Protein AF-I9H2Y5-F1 (afdb_monomer_lite)

Radius of gyration: 25.86 Å; chains: 1; bounding box: 65×45×68 Å

Sequence (270 aa):
MEDFHVEKRKVFNSDYLNVSIGDETQIADVQAAISTIKQVRKVNITDNSQLELTVYPKKMYSIDIVEKEVTSFLKQYSPGKVADPKIEANLISGDISGKSYQQITSAIFKYGKNMEKTPSSYKGFGEEDFRNLFLPHLNSISTSTTTTGETFNKNGKTDILVQNTDGENLFIAECKLWNGEALLKEAIDQLLDRYVTWRDSKLAIIVFNKDMKDFSGLIEKAHSALKSHSKYKRMEETNDNTNQVFIFKHPQDESKEVKVALLLFNYYAN

Foldseek 3Di:
DPAKDWDWDDDDPFIKIKIDGPDPVCLVVLLVQLCPPPQWDHWDFDDDVGTIIITGGDPVDDPVVSRVSSVVSVVVDDVVPDPPPPPPLQQADLDLDPNNLCSLLVQLQVVLQVCLVCLVVCLPPDQLNSLVVSQVSSVSRRPQKHWDAQDDAAAGTFGIFIHGPVRHTNETEHEEEDPFLVVLLVRVCCCQPGHDDPSAARYEYAYEYAADPCVVVVLVRSVVSQCPDPFWDDWDDDPDSQWTWTWGQRPVGNVDIHIYTHHYHYSHDD

Organism: NCBI:txid997884

pLDDT: mean 87.61, std 11.56, range [35.97, 98.25]

Secondary structure (DSSP, 8-state):
--SEEEEEEEETTEEEEEEEES-GGGHHHHHHHHTTSTTEEEEEEEESSSEEEEEEEPTTS-HHHHHHHHHHHHHH--TTS----------S-SSSSHHHHHHHHHHHHHHHHHHTTSGGGGTT--HHHHHHHHHHHHHHT-SSEEEEEEEEETTEEEEEEEEETT--EEEEEEEEE-S-HHHHHHHHHIIIIII--TT--EEEEEEEESS-S-HHHHHHHHHHHHHTSTTEEEE---S-SSEEEEEEEETTEEEEEEEEEEEEEE----

Structure (mmCIF, N/CA/C/O backbone):
data_AF-I9H2Y5-F1
#
_entry.id   AF-I9H2Y5-F1
#
loop_
_atom_site.group_PDB
_atom_site.id
_atom_site.type_symbol
_atom_site.label_atom_id
_atom_site.label_alt_id
_atom_site.label_comp_id
_atom_site.label_asym_id
_atom_site.label_entity_id
_atom_site.label_seq_id
_atom_site.pdbx_PDB_ins_code
_atom_site.Cartn_x
_atom_site.Cartn_y
_atom_site.Cartn_z
_atom_site.occupancy
_atom_site.B_iso_or_equiv
_atom_site.auth_seq_id
_atom_site.auth_comp_id
_atom_site.auth_asym_id
_atom_site.auth_atom_id
_atom_site.pdbx_PDB_model_num
ATOM 1 N N . MET A 1 1 ? 22.837 21.545 -25.225 1.00 79.69 1 MET A N 1
ATOM 2 C CA . MET A 1 1 ? 24.234 21.544 -24.755 1.00 79.69 1 MET A CA 1
ATOM 3 C C . MET A 1 1 ? 24.927 22.675 -25.478 1.00 79.69 1 MET A C 1
ATOM 5 O O . MET A 1 1 ? 24.688 22.824 -26.671 1.00 79.69 1 MET A O 1
ATOM 9 N N . GLU A 1 2 ? 25.680 23.508 -24.762 1.00 73.25 2 GLU A N 1
ATOM 10 C CA . GLU A 1 2 ? 26.248 24.738 -25.336 1.00 73.25 2 GLU A CA 1
ATOM 11 C C . GLU A 1 2 ? 27.604 24.516 -26.017 1.00 73.25 2 GLU A C 1
ATOM 13 O O . GLU A 1 2 ? 27.883 25.189 -27.003 1.00 73.25 2 GLU A O 1
ATOM 18 N N . ASP A 1 3 ? 28.390 23.532 -25.564 1.00 87.00 3 ASP A N 1
ATOM 19 C CA . ASP A 1 3 ? 29.736 23.260 -26.078 1.00 87.00 3 ASP A CA 1
ATOM 20 C C . ASP A 1 3 ? 29.876 21.808 -26.564 1.00 87.00 3 ASP A C 1
ATOM 22 O O . ASP A 1 3 ? 29.990 20.870 -25.768 1.00 87.00 3 ASP A O 1
ATOM 26 N N . PHE A 1 4 ? 29.782 21.612 -27.883 1.00 91.62 4 PHE A N 1
ATOM 27 C CA . PHE A 1 4 ? 29.992 20.322 -28.540 1.00 91.62 4 PHE A CA 1
ATOM 28 C C . PHE A 1 4 ? 30.469 20.497 -29.989 1.00 91.62 4 PHE A C 1
ATOM 30 O O . PHE A 1 4 ? 30.156 21.490 -30.652 1.00 91.62 4 PHE A O 1
ATOM 37 N N . HIS A 1 5 ? 31.164 19.489 -30.513 1.00 93.31 5 HIS A N 1
ATOM 38 C CA . HIS A 1 5 ? 31.596 19.402 -31.905 1.00 93.31 5 HIS A CA 1
ATOM 39 C C . HIS A 1 5 ? 31.170 18.063 -32.517 1.00 93.31 5 HIS A C 1
ATOM 41 O O . HIS A 1 5 ? 31.244 17.029 -31.858 1.00 93.31 5 HIS A O 1
ATOM 47 N N . VAL A 1 6 ? 30.713 18.076 -33.772 1.00 94.25 6 VAL A N 1
ATOM 48 C CA . VAL A 1 6 ? 30.338 16.871 -34.529 1.00 94.25 6 VAL A CA 1
ATOM 49 C C . VAL A 1 6 ? 31.122 16.868 -35.833 1.00 94.25 6 VAL A C 1
ATOM 51 O O . VAL A 1 6 ? 31.028 17.814 -36.612 1.00 94.25 6 VAL A O 1
ATOM 54 N N . GLU A 1 7 ? 31.865 15.795 -36.080 1.00 94.12 7 GLU A N 1
ATOM 55 C CA . GLU A 1 7 ? 32.704 15.622 -37.262 1.00 94.12 7 GLU A CA 1
ATOM 56 C C . GLU A 1 7 ? 32.333 14.330 -37.998 1.00 94.12 7 GLU A C 1
ATOM 58 O O . GLU A 1 7 ? 32.229 13.258 -37.401 1.00 94.12 7 GLU A O 1
ATOM 63 N N . LYS A 1 8 ? 32.177 14.399 -39.323 1.00 95.19 8 LYS A N 1
ATOM 64 C CA . LYS A 1 8 ? 32.004 13.212 -40.170 1.00 95.19 8 LYS A CA 1
ATOM 65 C C . LYS A 1 8 ? 33.350 12.558 -40.434 1.00 95.19 8 LYS A C 1
ATOM 67 O O . LYS A 1 8 ? 34.260 13.188 -40.965 1.00 95.19 8 LYS A O 1
ATOM 72 N N . ARG A 1 9 ? 33.453 11.267 -40.140 1.00 92.00 9 ARG A N 1
ATOM 73 C CA . ARG A 1 9 ? 34.640 10.462 -40.421 1.00 92.00 9 ARG A CA 1
ATOM 74 C C . ARG A 1 9 ? 34.281 9.213 -41.203 1.00 92.00 9 ARG A C 1
ATOM 76 O O . ARG A 1 9 ? 33.145 8.739 -41.200 1.00 92.00 9 ARG A O 1
ATOM 83 N N . LYS A 1 10 ? 35.287 8.673 -41.880 1.00 89.38 10 LYS A N 1
ATOM 84 C CA . LYS A 1 10 ? 35.165 7.467 -42.686 1.00 89.38 10 LYS A CA 1
ATOM 85 C C . LYS A 1 10 ? 36.365 6.575 -42.455 1.00 89.38 10 LYS A C 1
ATOM 87 O O . LYS A 1 10 ? 37.504 7.009 -42.596 1.00 89.38 10 LYS A O 1
ATOM 92 N N . VAL A 1 11 ? 36.098 5.316 -42.138 1.00 83.50 11 VAL A N 1
ATOM 93 C CA . VAL A 1 11 ? 37.121 4.274 -42.046 1.00 83.50 11 VAL A CA 1
ATOM 94 C C . VAL A 1 11 ? 36.687 3.125 -42.951 1.00 83.50 11 VAL A C 1
ATOM 96 O O . VAL A 1 11 ? 35.605 2.555 -42.799 1.00 83.50 11 VAL A O 1
ATOM 99 N N . PHE A 1 12 ? 37.523 2.819 -43.945 1.00 82.19 12 PHE A N 1
ATOM 100 C CA . PHE A 1 12 ? 37.207 1.901 -45.044 1.00 82.19 12 PHE A CA 1
ATOM 101 C C . PHE A 1 12 ? 35.871 2.259 -45.738 1.00 82.19 12 PHE A C 1
AT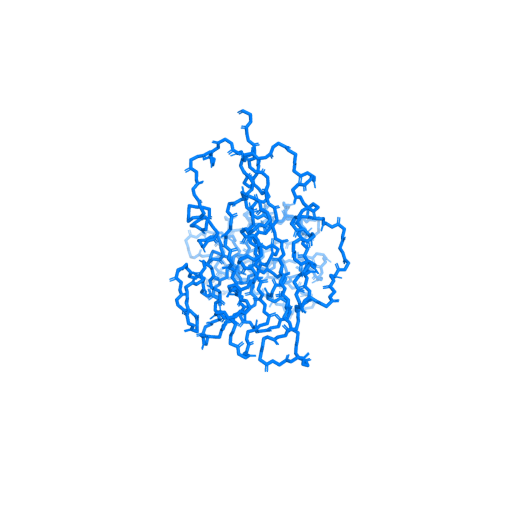OM 103 O O . PHE A 1 12 ? 35.725 3.348 -46.290 1.00 82.19 12 PHE A O 1
ATOM 110 N N . ASN A 1 13 ? 34.889 1.349 -45.691 1.00 75.62 13 ASN A N 1
ATOM 111 C CA . ASN A 1 13 ? 33.545 1.495 -46.265 1.00 75.62 13 ASN A CA 1
ATOM 112 C C . ASN A 1 13 ? 32.474 1.886 -45.228 1.00 75.62 13 ASN A C 1
ATOM 114 O O . ASN A 1 13 ? 31.288 1.686 -45.480 1.00 75.62 13 ASN A O 1
ATOM 118 N N . SER A 1 14 ? 32.860 2.379 -44.048 1.00 80.56 14 SER A N 1
ATOM 119 C CA . SER A 1 14 ? 31.912 2.768 -42.996 1.00 80.56 14 SER A CA 1
ATOM 120 C C . SER A 1 14 ? 32.075 4.233 -42.611 1.00 80.56 14 SER A C 1
ATOM 122 O O . SER A 1 14 ? 33.138 4.642 -42.142 1.00 80.56 14 SER A O 1
ATOM 124 N N . ASP A 1 15 ? 30.999 4.996 -42.786 1.00 91.06 15 ASP A N 1
ATOM 125 C CA . ASP A 1 15 ? 30.883 6.364 -42.289 1.00 91.06 15 ASP A CA 1
ATOM 126 C C . ASP A 1 15 ? 30.426 6.349 -40.823 1.00 91.06 15 ASP A C 1
ATOM 128 O O . ASP A 1 15 ? 29.609 5.513 -40.421 1.00 91.06 15 ASP A O 1
ATOM 132 N N . TYR A 1 16 ? 30.945 7.271 -40.021 1.00 93.69 16 TYR A N 1
ATOM 133 C CA . TYR A 1 16 ? 30.566 7.474 -38.624 1.00 93.69 16 TYR A CA 1
ATOM 134 C C . TYR A 1 16 ? 30.726 8.945 -38.240 1.00 93.69 16 TYR A C 1
ATOM 136 O O . TYR A 1 16 ? 31.377 9.715 -38.946 1.00 93.69 16 TYR A O 1
ATOM 144 N N . LEU A 1 17 ? 30.118 9.343 -37.126 1.00 95.88 17 LEU A N 1
ATOM 145 C CA . LEU A 1 17 ? 30.354 10.659 -36.539 1.00 95.88 17 LEU A CA 1
ATOM 146 C C . LEU A 1 17 ? 31.306 10.520 -35.365 1.00 95.88 17 LEU A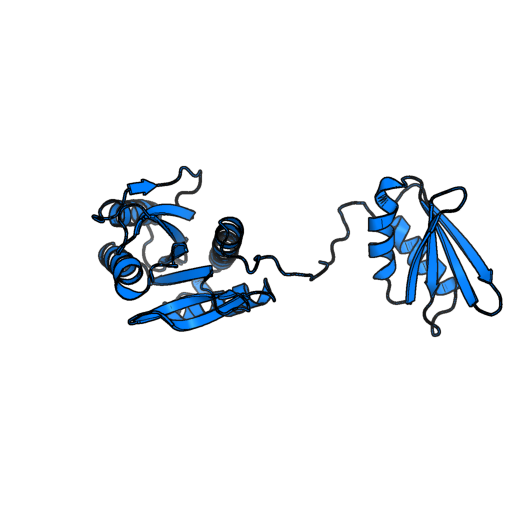 C 1
ATOM 148 O O . LEU A 1 17 ? 31.164 9.597 -34.560 1.00 95.88 17 LEU A O 1
ATOM 152 N N . ASN A 1 18 ? 32.240 11.451 -35.265 1.00 94.38 18 ASN A N 1
ATOM 153 C CA . ASN A 1 18 ? 32.966 11.713 -34.042 1.00 94.38 18 ASN A CA 1
ATOM 154 C C . ASN A 1 18 ? 32.304 12.895 -33.333 1.00 94.38 18 ASN A C 1
ATOM 156 O O . ASN A 1 18 ? 32.026 13.910 -33.973 1.00 94.38 18 ASN A O 1
ATOM 160 N N . VAL A 1 19 ? 31.997 12.751 -32.049 1.00 94.00 19 VAL A N 1
ATOM 161 C CA . VAL A 1 19 ? 31.313 13.777 -31.260 1.00 94.00 19 VAL A CA 1
ATOM 162 C C . VAL A 1 19 ? 32.136 14.084 -30.018 1.00 94.00 19 VAL A C 1
ATOM 164 O O . VAL A 1 19 ? 32.318 13.219 -29.164 1.00 94.00 19 VAL A O 1
ATOM 167 N N . SER A 1 20 ? 32.582 15.329 -29.911 1.00 91.69 20 SER A N 1
ATOM 168 C CA . SER A 1 20 ? 33.328 15.860 -28.769 1.00 91.69 20 SER A CA 1
ATOM 169 C C . SER A 1 20 ? 32.393 16.756 -27.950 1.00 91.69 20 SER A C 1
ATOM 171 O O . SER A 1 20 ? 31.596 17.501 -28.526 1.00 91.69 20 SER A O 1
ATOM 173 N N . ILE A 1 21 ? 32.459 16.689 -26.620 1.00 89.31 21 ILE A N 1
ATOM 174 C CA . ILE A 1 21 ? 31.646 17.515 -25.710 1.00 89.31 21 ILE A CA 1
ATOM 175 C C . ILE A 1 21 ? 32.558 18.276 -24.746 1.00 89.31 21 ILE A C 1
ATOM 177 O O . ILE A 1 21 ? 33.590 17.747 -24.347 1.00 89.31 21 ILE A O 1
ATOM 181 N N . GLY A 1 22 ? 32.185 19.502 -24.370 1.00 83.88 22 GLY A N 1
ATOM 182 C CA . GLY A 1 22 ? 33.020 20.345 -23.503 1.00 83.88 22 GLY A CA 1
ATOM 183 C C . GLY A 1 22 ? 33.123 19.858 -22.051 1.00 83.88 22 GLY A C 1
ATOM 184 O O . GLY A 1 22 ? 34.140 20.074 -21.399 1.00 83.88 22 GLY A O 1
ATOM 185 N N . ASP A 1 23 ? 32.089 19.177 -21.543 1.00 84.00 23 ASP A N 1
ATOM 186 C CA . ASP A 1 23 ? 32.057 18.605 -20.191 1.00 84.00 23 ASP A CA 1
ATOM 187 C C . ASP A 1 23 ? 32.151 17.074 -20.239 1.00 84.00 23 ASP A C 1
ATOM 189 O O . ASP A 1 23 ? 31.149 16.371 -20.406 1.00 84.00 23 ASP A O 1
ATOM 193 N N . GLU A 1 24 ? 33.368 16.555 -20.070 1.00 82.31 24 GLU A N 1
ATOM 194 C CA . GLU A 1 24 ? 33.655 15.117 -20.090 1.00 82.31 24 GLU A CA 1
ATOM 195 C C . GLU A 1 24 ? 32.888 14.335 -19.009 1.00 82.31 24 GLU A C 1
ATOM 197 O O . GLU A 1 24 ? 32.617 13.146 -19.192 1.00 82.31 24 GLU A O 1
ATOM 202 N N . THR A 1 25 ? 32.459 14.977 -17.913 1.00 81.88 25 THR A N 1
ATOM 203 C CA . THR A 1 25 ? 31.703 14.296 -16.842 1.00 81.88 25 THR A CA 1
ATOM 204 C C . THR A 1 25 ? 30.334 13.804 -17.321 1.00 81.88 25 THR A C 1
ATOM 206 O O . THR A 1 25 ? 29.788 12.853 -16.761 1.00 81.88 25 THR A O 1
ATOM 209 N N . GLN A 1 26 ? 29.800 14.389 -18.399 1.00 83.25 26 GLN A N 1
ATOM 210 C CA . GLN A 1 26 ? 28.503 14.033 -18.980 1.00 83.25 26 GLN A CA 1
ATOM 211 C C . GLN A 1 26 ? 28.600 12.970 -20.081 1.00 83.25 26 GLN A C 1
ATOM 213 O O . GLN A 1 26 ? 27.573 12.576 -20.639 1.00 83.25 26 GLN A O 1
ATOM 218 N N . ILE A 1 27 ? 29.800 12.489 -20.427 1.00 86.75 27 ILE A N 1
ATOM 219 C CA . ILE A 1 27 ? 29.993 11.677 -21.636 1.00 86.75 27 ILE A CA 1
ATOM 220 C C . ILE A 1 27 ? 29.180 10.379 -21.636 1.00 86.75 27 ILE A C 1
ATOM 222 O O . ILE A 1 27 ? 28.625 10.001 -22.667 1.00 86.75 27 ILE A O 1
ATOM 226 N N . ALA A 1 28 ? 29.031 9.735 -20.476 1.00 84.44 28 ALA A N 1
ATOM 227 C CA . ALA A 1 28 ? 28.229 8.523 -20.332 1.00 84.44 28 ALA A CA 1
ATOM 228 C C . ALA A 1 28 ? 26.725 8.792 -20.531 1.00 84.44 28 ALA A C 1
ATOM 230 O O . ALA A 1 28 ? 26.029 8.018 -21.197 1.00 84.44 28 ALA A O 1
ATOM 231 N N . ASP A 1 29 ? 26.224 9.912 -20.007 1.00 84.19 29 ASP A N 1
ATOM 232 C CA . ASP A 1 29 ? 24.821 10.300 -20.161 1.00 84.19 29 ASP A CA 1
ATOM 233 C C . ASP A 1 29 ? 24.515 10.683 -21.609 1.00 84.19 29 ASP A C 1
ATOM 235 O O . ASP A 1 29 ? 23.520 10.226 -22.177 1.00 84.19 29 ASP A O 1
ATOM 239 N N . VAL A 1 30 ? 25.413 11.436 -22.247 1.00 87.25 30 VAL A N 1
ATOM 240 C CA . VAL A 1 30 ? 25.299 11.809 -23.661 1.00 87.25 30 VAL A CA 1
ATOM 241 C C . VAL A 1 30 ? 25.397 10.577 -24.564 1.00 87.25 30 VAL A C 1
ATOM 243 O O . VAL A 1 30 ? 24.612 10.456 -25.506 1.00 87.25 30 VAL A O 1
ATOM 246 N N . GLN A 1 31 ? 26.285 9.620 -24.268 1.00 91.62 31 GLN A N 1
ATOM 247 C CA . GLN A 1 31 ? 26.361 8.341 -24.984 1.00 91.62 31 GLN A CA 1
ATOM 248 C C . GLN A 1 31 ? 25.013 7.613 -24.943 1.00 91.62 31 GLN A C 1
ATOM 250 O O . GLN A 1 31 ? 24.500 7.176 -25.982 1.00 91.62 31 GLN A O 1
ATOM 255 N N . ALA A 1 32 ? 24.439 7.473 -23.746 1.00 84.81 32 ALA A N 1
ATOM 256 C CA . ALA A 1 32 ? 23.157 6.808 -23.557 1.00 84.81 32 ALA A CA 1
ATOM 257 C C . ALA A 1 32 ? 22.034 7.551 -24.293 1.00 84.81 32 ALA A C 1
ATOM 259 O O . ALA A 1 32 ? 21.200 6.918 -24.937 1.00 84.81 32 ALA A O 1
ATOM 260 N N . ALA A 1 33 ? 22.049 8.882 -24.249 1.00 85.81 33 ALA A N 1
ATOM 261 C CA . ALA A 1 33 ? 21.064 9.746 -24.879 1.00 85.81 33 ALA A CA 1
ATOM 262 C C . ALA A 1 33 ? 21.114 9.659 -26.418 1.00 85.81 33 ALA A C 1
ATOM 264 O O . ALA A 1 33 ? 20.097 9.368 -27.047 1.00 85.81 33 ALA A O 1
ATOM 265 N N . ILE A 1 34 ? 22.294 9.792 -27.037 1.00 89.94 34 ILE A N 1
ATOM 266 C CA . ILE A 1 34 ? 22.469 9.653 -28.497 1.00 89.94 34 ILE A CA 1
ATOM 267 C C . ILE A 1 34 ? 22.084 8.243 -28.970 1.00 89.94 34 ILE A C 1
ATOM 269 O O . ILE A 1 34 ? 21.531 8.084 -30.059 1.00 89.94 34 ILE A O 1
ATOM 273 N N . SER A 1 35 ? 22.318 7.214 -28.149 1.00 88.44 35 SER A N 1
ATOM 274 C CA . SER A 1 35 ? 21.945 5.829 -28.478 1.00 88.44 35 SER A CA 1
ATOM 275 C C . SER A 1 35 ? 20.430 5.625 -28.648 1.00 88.44 35 SER A C 1
ATOM 277 O O . SER A 1 35 ? 20.024 4.633 -29.253 1.00 88.44 35 SER A O 1
ATOM 279 N N . THR A 1 36 ? 19.594 6.552 -28.160 1.00 85.31 36 THR A N 1
ATOM 280 C CA . THR A 1 36 ? 18.128 6.519 -28.344 1.00 85.31 36 THR A CA 1
ATOM 281 C C . THR A 1 36 ? 17.668 7.030 -29.712 1.00 85.31 36 THR A C 1
ATOM 283 O O . THR A 1 36 ? 16.546 6.741 -30.135 1.00 85.31 36 THR A O 1
ATOM 286 N N . ILE A 1 37 ? 18.521 7.760 -30.441 1.00 87.00 37 ILE A N 1
ATOM 287 C CA . ILE A 1 37 ? 18.177 8.335 -31.745 1.00 87.00 37 ILE A CA 1
ATOM 288 C C . ILE A 1 37 ? 17.920 7.199 -32.741 1.00 87.00 37 ILE A C 1
ATOM 290 O O . ILE A 1 37 ? 18.777 6.351 -32.992 1.00 87.00 37 ILE A O 1
ATOM 294 N N . LYS A 1 38 ? 16.736 7.194 -33.366 1.00 89.38 38 LYS A N 1
ATOM 295 C CA . LYS A 1 38 ? 16.254 6.107 -34.242 1.00 89.38 38 LYS A CA 1
ATOM 296 C C . LYS A 1 38 ? 17.246 5.725 -35.347 1.00 89.38 38 LYS A C 1
ATOM 298 O O . LYS A 1 38 ? 17.312 4.553 -35.731 1.00 89.38 38 LYS A O 1
ATOM 303 N N . GLN A 1 39 ? 17.978 6.700 -35.869 1.00 91.44 39 GLN A N 1
ATOM 304 C CA . GLN A 1 39 ? 18.914 6.591 -36.982 1.00 91.44 39 GLN A CA 1
ATOM 305 C C . GLN A 1 39 ? 20.291 6.055 -36.554 1.00 91.44 39 GLN A C 1
ATOM 307 O O . GLN A 1 39 ? 21.051 5.575 -37.399 1.00 91.44 39 GLN A O 1
ATOM 312 N N . VAL A 1 40 ? 20.598 6.080 -35.256 1.00 92.56 40 VAL A N 1
ATOM 313 C CA . VAL A 1 40 ? 21.859 5.607 -34.681 1.00 92.56 40 VAL A CA 1
ATOM 314 C C . VAL A 1 40 ? 21.787 4.099 -34.442 1.00 92.56 40 VAL A C 1
ATOM 316 O O . VAL A 1 40 ? 20.801 3.559 -33.941 1.00 92.56 40 VAL A O 1
ATOM 319 N N . ARG A 1 41 ? 22.832 3.380 -34.857 1.00 92.25 41 ARG A N 1
ATOM 320 C CA . ARG A 1 41 ? 22.992 1.936 -34.632 1.00 92.25 41 ARG A CA 1
ATOM 321 C C . ARG A 1 41 ? 23.691 1.656 -33.310 1.00 92.25 41 ARG A C 1
ATOM 323 O O . ARG A 1 41 ? 23.336 0.695 -32.635 1.00 92.25 41 ARG A O 1
ATOM 330 N N . LYS A 1 42 ? 24.753 2.405 -33.020 1.00 92.62 42 LYS A N 1
ATOM 331 C CA . LYS A 1 42 ? 25.647 2.169 -31.885 1.00 92.62 42 LYS A CA 1
ATOM 332 C C . LYS A 1 42 ? 26.435 3.437 -31.574 1.00 92.62 42 LYS A C 1
ATOM 334 O O . LYS A 1 42 ? 26.823 4.136 -32.506 1.00 92.62 42 LYS A O 1
ATOM 339 N N . VAL A 1 43 ? 26.721 3.673 -30.296 1.00 94.25 43 VAL A N 1
ATOM 340 C CA . VAL A 1 43 ? 27.628 4.730 -29.832 1.00 94.25 43 VAL A CA 1
ATOM 341 C C . VAL A 1 43 ? 28.677 4.115 -28.913 1.00 94.25 43 VAL A C 1
ATOM 343 O O . VAL A 1 43 ? 28.326 3.379 -27.989 1.00 94.25 43 VAL A O 1
ATOM 346 N N . ASN A 1 44 ? 29.949 4.404 -29.166 1.00 92.69 44 ASN A N 1
ATOM 347 C CA . ASN A 1 44 ? 31.061 4.024 -28.294 1.00 92.69 44 ASN A CA 1
ATOM 348 C C . ASN A 1 44 ? 31.696 5.269 -27.691 1.00 92.69 44 ASN A C 1
ATOM 350 O O . ASN A 1 44 ? 31.828 6.264 -28.395 1.00 92.69 44 ASN A O 1
ATOM 354 N N . ILE A 1 45 ? 32.162 5.168 -26.450 1.00 90.50 45 ILE A N 1
ATOM 355 C CA . ILE A 1 45 ? 33.162 6.097 -25.926 1.00 90.50 45 ILE A CA 1
ATOM 356 C C . ILE A 1 45 ? 34.523 5.642 -26.454 1.00 90.50 45 ILE A C 1
ATOM 358 O O . ILE A 1 45 ? 34.860 4.457 -26.384 1.00 90.50 45 ILE A O 1
ATOM 362 N N . THR A 1 46 ? 35.274 6.573 -27.018 1.00 85.69 46 THR A N 1
ATOM 363 C CA . THR A 1 46 ? 36.648 6.386 -27.473 1.00 85.69 46 THR A CA 1
ATOM 364 C C . THR A 1 46 ? 37.545 7.326 -26.694 1.00 85.69 46 THR A C 1
ATOM 366 O O . THR A 1 46 ? 37.318 8.532 -26.677 1.00 85.69 46 THR A O 1
ATOM 369 N N . ASP A 1 47 ? 38.549 6.746 -26.052 1.00 77.19 47 ASP A N 1
ATOM 370 C CA . ASP A 1 47 ? 39.553 7.467 -25.283 1.00 77.19 47 ASP A CA 1
ATOM 371 C C . ASP A 1 47 ? 40.781 7.681 -26.176 1.00 77.19 47 ASP A C 1
ATOM 373 O O . ASP A 1 47 ? 41.586 6.770 -26.388 1.00 77.19 47 ASP A O 1
ATOM 377 N N . ASN A 1 48 ? 40.836 8.855 -26.806 1.00 66.19 48 ASN A N 1
ATOM 378 C CA . ASN A 1 48 ? 42.023 9.348 -27.502 1.00 66.19 48 ASN A CA 1
ATOM 379 C C . ASN A 1 48 ? 42.676 10.426 -26.613 1.00 66.19 48 ASN A C 1
ATOM 381 O O . ASN A 1 48 ? 42.534 10.409 -25.402 1.00 66.19 48 ASN A O 1
ATOM 385 N N . SER A 1 49 ? 43.390 11.407 -27.166 1.00 65.88 49 SER A N 1
ATOM 386 C CA . SER A 1 49 ? 43.900 12.539 -26.368 1.00 65.88 49 SER A CA 1
ATOM 387 C C . SER A 1 49 ? 42.799 13.380 -25.685 1.00 65.88 49 SER A C 1
ATOM 389 O O . SER A 1 49 ? 43.127 14.212 -24.843 1.00 65.88 49 SER A O 1
ATOM 391 N N . GLN A 1 50 ? 41.530 13.177 -26.063 1.00 74.38 50 GLN A N 1
ATOM 392 C CA . GLN A 1 50 ? 40.309 13.676 -25.423 1.00 74.38 50 GLN A CA 1
ATOM 393 C C . GLN A 1 50 ? 39.233 12.580 -25.473 1.00 74.38 50 GLN A C 1
ATOM 395 O O . GLN A 1 50 ? 39.249 11.735 -26.379 1.00 74.38 50 GLN A O 1
ATOM 400 N N . LEU A 1 51 ? 38.303 12.598 -24.515 1.00 81.00 51 LEU A N 1
ATOM 401 C CA . LEU A 1 51 ? 37.171 11.674 -24.472 1.00 81.00 51 LEU A CA 1
ATOM 402 C C . LEU A 1 51 ? 36.123 12.050 -25.533 1.00 81.00 51 LEU A C 1
ATOM 404 O O . LEU A 1 51 ? 35.517 13.119 -25.486 1.00 81.00 51 LEU A O 1
ATOM 408 N N . GLU A 1 52 ? 35.880 11.150 -26.486 1.00 90.50 52 GLU A N 1
ATOM 409 C CA . GLU A 1 52 ? 34.970 11.382 -27.616 1.00 90.50 52 GLU A CA 1
ATOM 410 C C . GLU A 1 52 ? 33.942 10.254 -27.772 1.00 90.50 52 GLU A C 1
ATOM 412 O O . GLU A 1 52 ? 34.134 9.126 -27.312 1.00 90.50 52 GLU A O 1
ATOM 417 N N . LEU A 1 53 ? 32.841 10.541 -28.468 1.00 92.94 53 LEU A N 1
ATOM 418 C CA . LEU A 1 53 ? 31.818 9.568 -28.830 1.00 92.94 53 LEU A CA 1
ATOM 419 C C . LEU A 1 53 ? 31.887 9.232 -30.319 1.00 92.94 53 LEU A C 1
ATOM 421 O O . LEU A 1 53 ? 31.664 10.077 -31.183 1.00 92.94 53 LEU A O 1
ATOM 425 N N . THR A 1 54 ? 32.082 7.953 -30.626 1.00 94.25 54 THR A N 1
ATOM 426 C CA . THR A 1 54 ? 31.969 7.429 -31.988 1.00 94.25 54 THR A CA 1
ATOM 427 C C . THR A 1 54 ? 30.546 6.931 -32.243 1.00 94.25 54 THR A C 1
ATOM 429 O O . THR A 1 54 ? 30.132 5.904 -31.695 1.00 94.25 54 THR A O 1
ATOM 432 N N . VAL A 1 55 ? 29.800 7.625 -33.103 1.00 95.50 55 VAL A N 1
ATOM 433 C CA . VAL A 1 55 ? 28.394 7.347 -33.437 1.00 95.50 55 VAL A CA 1
ATOM 434 C C . VAL A 1 55 ? 28.294 6.665 -34.800 1.00 95.50 55 VAL A C 1
ATOM 436 O O . VAL A 1 55 ? 28.612 7.244 -35.838 1.00 95.50 55 VAL A O 1
ATOM 439 N N . TYR A 1 56 ? 27.789 5.435 -34.814 1.00 94.06 56 TYR A N 1
ATOM 440 C CA . TYR A 1 56 ? 27.601 4.648 -36.030 1.00 94.06 56 TYR A CA 1
ATOM 441 C C . TYR A 1 56 ? 26.157 4.753 -36.537 1.00 94.06 56 TYR A C 1
ATOM 443 O O . TYR A 1 56 ? 25.231 4.423 -35.785 1.00 94.06 56 TYR A O 1
ATOM 451 N N . PRO A 1 57 ? 25.926 5.125 -37.807 1.00 94.19 57 PRO A N 1
ATOM 452 C CA . PRO A 1 57 ? 24.591 5.162 -38.394 1.00 94.19 57 PRO A CA 1
ATOM 453 C C . PRO A 1 57 ? 24.038 3.747 -38.650 1.00 94.19 57 PRO A C 1
ATOM 455 O O . PRO A 1 57 ? 24.779 2.781 -38.871 1.00 94.19 57 PRO A O 1
ATOM 458 N N . LYS A 1 58 ? 22.708 3.590 -38.659 1.00 92.06 58 LYS A N 1
ATOM 459 C CA . LYS A 1 58 ? 22.067 2.401 -39.253 1.00 92.06 58 LYS A CA 1
ATOM 460 C C . LYS A 1 58 ? 22.198 2.472 -40.775 1.00 92.06 58 LYS A C 1
ATOM 462 O O . LYS A 1 58 ? 22.040 3.535 -41.358 1.00 92.06 58 LYS A O 1
ATOM 467 N N . LYS A 1 59 ? 22.385 1.314 -41.423 1.00 87.38 59 LYS A N 1
ATOM 468 C CA . LYS A 1 59 ? 22.649 1.194 -42.875 1.00 87.38 59 LYS A CA 1
ATOM 469 C C . LYS A 1 59 ? 21.643 1.914 -43.790 1.00 87.38 59 LYS A C 1
ATOM 471 O O . LYS A 1 59 ? 21.979 2.201 -44.928 1.00 87.38 59 LYS A O 1
ATOM 476 N N . MET A 1 60 ? 20.417 2.150 -43.321 1.00 88.94 60 MET A N 1
ATOM 477 C CA . MET A 1 60 ? 19.343 2.785 -44.096 1.00 88.94 60 MET A CA 1
ATOM 478 C C . MET A 1 60 ? 19.368 4.322 -44.061 1.00 88.94 60 MET A C 1
ATOM 480 O O . MET A 1 60 ? 18.574 4.941 -44.763 1.00 88.94 60 MET A O 1
ATOM 484 N N . TYR A 1 61 ? 20.235 4.944 -43.257 1.00 89.44 61 TYR A N 1
ATOM 485 C CA . TYR A 1 61 ? 20.332 6.401 -43.140 1.00 89.44 61 TYR A CA 1
ATOM 486 C C . TYR A 1 61 ? 21.699 6.885 -43.623 1.00 89.44 61 TYR A C 1
ATOM 488 O O . TYR A 1 61 ? 22.723 6.293 -43.281 1.00 89.44 61 TYR A O 1
ATOM 496 N N . SER A 1 62 ? 21.717 7.967 -44.408 1.00 92.19 62 SER A N 1
ATOM 497 C CA . SER A 1 62 ? 22.966 8.622 -44.800 1.00 92.19 62 SER A CA 1
ATOM 498 C C . SER A 1 62 ? 23.612 9.312 -43.602 1.00 92.19 62 SER A C 1
ATOM 500 O O . SER A 1 62 ? 22.926 9.735 -42.666 1.00 92.19 62 SER A O 1
ATOM 502 N N . ILE A 1 63 ? 24.936 9.462 -43.647 1.00 93.19 63 ILE A N 1
ATOM 503 C CA . ILE A 1 63 ? 25.680 10.117 -42.571 1.00 93.19 63 ILE A CA 1
ATOM 504 C C . ILE A 1 63 ? 25.223 11.567 -42.352 1.00 93.19 63 ILE A C 1
ATOM 506 O O . ILE A 1 63 ? 25.145 12.001 -41.209 1.00 93.19 63 ILE A O 1
ATOM 510 N N . ASP A 1 64 ? 24.810 12.274 -43.409 1.00 93.50 64 ASP A N 1
ATOM 511 C CA . ASP A 1 64 ? 24.295 13.648 -43.315 1.00 93.50 64 ASP A CA 1
ATOM 512 C C . ASP A 1 64 ? 22.960 13.731 -42.554 1.00 93.50 64 ASP A C 1
ATOM 514 O O . ASP A 1 64 ? 22.723 14.677 -41.802 1.00 93.50 64 ASP A O 1
ATOM 518 N N . ILE A 1 65 ? 22.082 12.729 -42.708 1.00 89.62 65 ILE A N 1
ATOM 519 C CA . ILE A 1 65 ? 20.838 12.654 -41.926 1.00 89.62 65 ILE A CA 1
ATOM 520 C C . ILE A 1 65 ? 21.182 12.438 -40.454 1.00 89.62 65 ILE A C 1
ATOM 522 O O . ILE A 1 65 ? 20.640 13.121 -39.590 1.00 89.62 65 ILE A O 1
ATOM 526 N N . VAL A 1 66 ? 22.095 11.511 -40.161 1.00 92.69 66 VAL A N 1
ATOM 527 C CA . VAL A 1 66 ? 22.480 11.211 -38.776 1.00 92.69 66 VAL A CA 1
ATOM 528 C C . VAL A 1 66 ? 23.184 12.403 -38.126 1.00 92.69 66 VAL A C 1
ATOM 530 O O . VAL A 1 66 ? 22.870 12.726 -36.986 1.00 92.69 66 VAL A O 1
ATOM 533 N N . GLU A 1 67 ? 24.054 13.109 -38.849 1.00 96.38 67 GLU A N 1
ATOM 534 C CA . GLU A 1 67 ? 24.715 14.339 -38.390 1.00 96.38 67 GLU A CA 1
ATOM 535 C C . GLU A 1 67 ? 23.695 15.413 -38.004 1.00 96.38 67 GLU A C 1
ATOM 537 O O . GLU A 1 67 ? 23.782 15.986 -36.915 1.00 96.38 67 GLU A O 1
ATOM 542 N N . LYS A 1 68 ? 22.695 15.657 -38.860 1.00 91.44 68 LYS A N 1
ATOM 543 C CA . LYS A 1 68 ? 21.641 16.645 -38.599 1.00 91.44 68 LYS A CA 1
ATOM 544 C C . LYS A 1 68 ? 20.829 16.293 -37.352 1.00 91.44 68 LYS A C 1
ATOM 546 O O . LYS A 1 68 ? 20.577 17.171 -36.527 1.00 91.44 68 LYS A O 1
ATOM 551 N N . GLU A 1 69 ? 20.435 15.030 -37.212 1.00 91.00 69 GLU A N 1
ATOM 552 C CA . GLU A 1 69 ? 19.649 14.545 -36.072 1.00 91.00 69 GLU A CA 1
ATOM 553 C C . GLU A 1 69 ? 20.452 14.606 -34.767 1.00 91.00 69 GLU A C 1
ATOM 555 O O . GLU A 1 69 ? 19.978 15.178 -33.789 1.00 91.00 69 GLU A O 1
ATOM 560 N N . VAL A 1 70 ? 21.696 14.113 -34.763 1.00 91.75 70 VAL A N 1
ATOM 561 C CA . VAL A 1 70 ? 22.596 14.157 -33.595 1.00 91.75 70 VAL A CA 1
ATOM 562 C C . VAL A 1 70 ? 22.897 15.600 -33.188 1.00 91.75 70 VAL A C 1
ATOM 564 O O . VAL A 1 70 ? 22.816 15.937 -32.010 1.00 91.75 70 VAL A O 1
ATOM 567 N N . THR A 1 71 ? 23.166 16.485 -34.148 1.00 92.50 71 THR A N 1
ATOM 568 C CA . THR A 1 71 ? 23.411 17.910 -33.876 1.00 92.50 71 THR A CA 1
ATOM 569 C C . THR A 1 71 ? 22.171 18.591 -33.299 1.00 92.50 71 THR A C 1
ATOM 571 O O . THR A 1 71 ? 22.274 19.361 -32.345 1.00 92.50 71 THR A O 1
ATOM 574 N N . SER A 1 72 ? 20.986 18.327 -33.860 1.00 86.19 72 SER A N 1
ATOM 575 C CA . SER A 1 72 ? 19.727 18.891 -33.354 1.00 86.19 72 SER A CA 1
ATOM 576 C C . SER A 1 72 ? 19.421 18.388 -31.943 1.00 86.19 72 SER A C 1
ATOM 578 O O . SER A 1 72 ? 19.065 19.179 -31.068 1.00 86.19 72 SER A O 1
ATOM 580 N N . PHE A 1 73 ? 19.651 17.095 -31.705 1.00 88.06 73 PHE A N 1
ATOM 581 C CA . PHE A 1 73 ? 19.523 16.467 -30.399 1.00 88.06 73 PHE A CA 1
ATOM 582 C C . PHE A 1 73 ? 20.453 17.114 -29.369 1.00 88.06 73 PHE A C 1
ATOM 584 O O . PHE A 1 73 ? 19.985 17.549 -28.324 1.00 88.06 73 PHE A O 1
ATOM 591 N N . LEU A 1 74 ? 21.745 17.267 -29.675 1.00 88.81 74 LEU A N 1
ATOM 592 C CA . LEU A 1 74 ? 22.727 17.871 -28.766 1.00 88.81 74 LEU A CA 1
ATOM 593 C C . LEU A 1 74 ? 22.434 19.344 -28.465 1.00 88.81 74 LEU A C 1
ATOM 595 O O . LEU A 1 74 ? 22.586 19.776 -27.321 1.00 88.81 74 LEU A O 1
ATOM 599 N 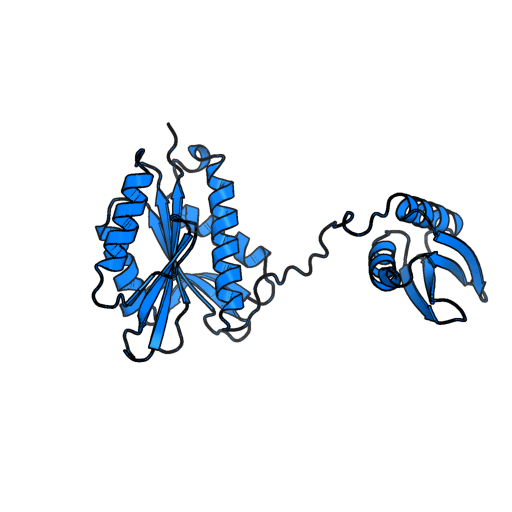N . LYS A 1 75 ? 21.930 20.116 -29.437 1.00 87.56 75 LYS A N 1
ATOM 600 C CA . LYS A 1 75 ? 21.463 21.494 -29.192 1.00 87.56 75 LYS A CA 1
ATOM 601 C C . LYS A 1 75 ? 20.335 21.532 -28.163 1.00 87.56 75 LYS A C 1
ATOM 603 O O . LYS A 1 75 ? 20.370 22.363 -27.260 1.00 87.56 75 LYS A O 1
ATOM 608 N N . GLN A 1 76 ? 19.381 20.608 -28.268 1.00 81.50 76 GLN A N 1
ATOM 609 C CA . GLN A 1 76 ? 18.229 20.498 -27.364 1.00 81.50 76 GLN A CA 1
ATOM 610 C C . GLN A 1 76 ? 18.542 19.744 -26.063 1.00 81.50 76 GLN A C 1
ATOM 612 O O . GLN A 1 76 ? 17.774 19.820 -25.107 1.00 81.50 76 GLN A O 1
ATOM 617 N N . TYR A 1 77 ? 19.666 19.030 -26.008 1.00 78.75 77 TYR A N 1
ATOM 618 C CA . TYR A 1 77 ? 20.063 18.244 -24.852 1.00 78.75 77 TYR A CA 1
ATOM 619 C C . TYR A 1 77 ? 20.353 19.156 -23.661 1.00 78.75 77 TYR A C 1
ATOM 621 O O . TYR A 1 77 ? 21.309 19.934 -23.668 1.00 78.75 77 TYR A O 1
ATOM 629 N N . SER A 1 78 ? 19.545 19.052 -22.615 1.00 69.50 78 SER A N 1
ATOM 630 C CA . SER A 1 78 ? 19.847 19.638 -21.314 1.00 69.50 78 SER A CA 1
ATOM 631 C C . SER A 1 78 ? 20.138 18.504 -20.335 1.00 69.50 78 SER A C 1
ATOM 633 O O . SER A 1 78 ? 19.261 17.645 -20.166 1.00 69.50 78 SER A O 1
ATOM 635 N N . PRO A 1 79 ? 21.314 18.482 -19.679 1.00 60.00 79 PRO A N 1
ATOM 636 C CA . PRO A 1 79 ? 21.562 17.534 -18.600 1.00 60.00 79 PRO A CA 1
ATOM 637 C C . PRO A 1 79 ? 20.439 17.657 -17.562 1.00 60.00 79 PRO A C 1
ATOM 639 O O . PRO A 1 79 ? 20.115 18.749 -17.096 1.00 60.00 79 PRO A O 1
ATOM 642 N N . GLY A 1 80 ? 19.760 16.540 -17.294 1.00 55.72 80 GLY A N 1
ATOM 643 C CA . GLY A 1 80 ? 18.601 16.482 -16.397 1.00 55.72 80 GLY A CA 1
ATOM 644 C C . GLY A 1 80 ? 17.227 16.818 -17.001 1.00 55.72 80 GLY A C 1
ATOM 645 O O . GLY A 1 80 ? 16.265 16.887 -16.237 1.00 55.72 80 GLY A O 1
ATOM 646 N N . LYS A 1 81 ? 17.078 17.011 -18.327 1.00 47.78 81 LYS A N 1
ATOM 647 C CA . LYS A 1 81 ? 15.772 17.351 -18.947 1.00 47.78 81 LYS A CA 1
ATOM 648 C C . LYS A 1 81 ? 15.314 16.543 -20.170 1.00 47.78 81 LYS A C 1
ATOM 650 O O . LYS A 1 81 ? 14.272 16.868 -20.729 1.00 47.78 81 LYS A O 1
ATOM 655 N N . VAL A 1 82 ? 15.982 15.443 -20.523 1.00 43.66 82 VAL A N 1
ATOM 656 C CA . VAL A 1 82 ? 15.393 14.418 -21.408 1.00 43.66 82 VAL A CA 1
ATOM 657 C C . VAL A 1 82 ? 15.392 13.082 -20.680 1.00 43.66 82 VAL A C 1
ATOM 659 O O . VAL A 1 82 ? 16.306 12.275 -20.806 1.00 43.66 82 VAL A O 1
ATOM 662 N N . ALA A 1 83 ? 14.357 12.877 -19.876 1.00 39.41 83 ALA A N 1
ATOM 663 C CA . ALA A 1 83 ? 13.926 11.547 -19.493 1.00 39.41 83 ALA A CA 1
ATOM 664 C C . ALA A 1 83 ? 12.622 11.278 -20.247 1.00 39.41 83 ALA A C 1
ATOM 666 O O . ALA A 1 83 ? 11.542 11.435 -19.686 1.00 39.41 83 ALA A O 1
ATOM 667 N N . ASP A 1 84 ? 12.715 10.851 -21.509 1.00 35.97 84 ASP A N 1
ATOM 668 C CA . ASP A 1 84 ? 11.850 9.718 -21.824 1.00 35.97 84 ASP A CA 1
ATOM 669 C C . ASP A 1 84 ? 12.367 8.587 -20.933 1.00 35.97 84 ASP A C 1
ATOM 671 O O . ASP A 1 84 ? 13.583 8.347 -20.911 1.00 35.97 84 ASP A O 1
ATOM 675 N N . PRO A 1 85 ? 11.509 7.994 -20.088 1.00 38.16 85 PRO A N 1
ATOM 676 C CA . PRO A 1 85 ? 11.959 7.070 -19.073 1.00 38.16 85 PRO A CA 1
ATOM 677 C C . PRO A 1 85 ? 12.736 5.962 -19.772 1.00 38.16 85 PRO A C 1
ATOM 679 O O . PRO A 1 85 ? 12.193 5.235 -20.603 1.00 38.16 85 PRO A O 1
ATOM 682 N N . LYS A 1 86 ? 14.013 5.808 -19.413 1.00 38.94 86 LYS A N 1
ATOM 683 C CA . LYS A 1 86 ? 14.643 4.496 -19.486 1.00 38.94 86 LYS A CA 1
ATOM 684 C C . LYS A 1 86 ? 13.724 3.592 -18.665 1.00 38.94 86 LYS A C 1
ATOM 686 O O . LYS A 1 86 ? 13.781 3.625 -17.438 1.00 38.94 86 LYS A O 1
ATOM 691 N N . ILE A 1 87 ? 12.806 2.869 -19.308 1.00 46.12 87 ILE A N 1
ATOM 692 C CA . ILE A 1 87 ? 12.021 1.827 -18.647 1.00 46.12 87 ILE A CA 1
ATOM 693 C C . ILE A 1 87 ? 12.984 0.659 -18.429 1.00 46.12 87 ILE A C 1
ATOM 695 O O . ILE A 1 87 ? 12.916 -0.370 -19.084 1.00 46.12 87 ILE A O 1
ATOM 699 N N . GLU A 1 88 ? 13.913 0.838 -17.501 1.00 51.88 88 GLU A N 1
ATOM 700 C CA . GLU A 1 88 ? 14.305 -0.235 -16.605 1.00 51.88 88 GLU A CA 1
ATOM 701 C C . GLU A 1 88 ? 13.479 -0.030 -15.335 1.00 51.88 88 GLU A C 1
ATOM 703 O O . GLU A 1 88 ? 13.979 0.367 -14.285 1.00 51.88 88 GLU A O 1
ATOM 708 N N . ALA A 1 89 ? 12.157 -0.198 -15.444 1.00 51.59 89 ALA A N 1
ATOM 709 C CA . ALA A 1 89 ? 11.270 -0.073 -14.297 1.00 51.59 89 ALA A CA 1
ATOM 710 C C . ALA A 1 89 ? 11.363 -1.350 -13.457 1.00 51.59 89 ALA A C 1
ATOM 712 O O . ALA A 1 89 ? 10.476 -2.198 -13.468 1.00 51.59 89 ALA A O 1
ATOM 713 N N . ASN A 1 90 ? 12.469 -1.490 -12.734 1.00 66.06 90 ASN A N 1
ATOM 714 C CA . ASN A 1 90 ? 12.522 -2.339 -11.558 1.00 66.06 90 ASN A CA 1
ATOM 715 C C . ASN A 1 90 ? 12.569 -1.441 -10.315 1.00 66.06 90 ASN A C 1
ATOM 717 O O . ASN A 1 90 ? 13.561 -1.386 -9.589 1.00 66.06 90 ASN A O 1
ATOM 721 N N . LEU A 1 91 ? 11.503 -0.648 -10.135 1.00 72.81 91 LEU A N 1
ATOM 722 C CA . LEU A 1 91 ? 11.400 0.362 -9.075 1.00 72.81 91 LEU A CA 1
ATOM 723 C C . LEU A 1 91 ? 11.219 -0.257 -7.688 1.00 72.81 91 LEU A C 1
ATOM 725 O O . LEU A 1 91 ? 11.446 0.429 -6.693 1.00 72.81 91 LEU A O 1
ATOM 729 N N . ILE A 1 92 ? 10.820 -1.527 -7.627 1.00 75.31 92 ILE A N 1
ATOM 730 C CA . ILE A 1 92 ? 10.777 -2.339 -6.413 1.00 75.31 92 ILE A CA 1
ATOM 731 C C . ILE A 1 92 ? 11.918 -3.350 -6.510 1.00 75.31 92 ILE A C 1
ATOM 733 O O . ILE A 1 92 ? 11.943 -4.146 -7.450 1.00 75.31 92 ILE A O 1
ATOM 737 N N . SER A 1 93 ? 12.851 -3.329 -5.556 1.00 68.75 93 SER A N 1
ATOM 738 C CA . SER A 1 93 ? 13.842 -4.400 -5.436 1.00 68.75 93 SER A CA 1
ATOM 739 C C . SER A 1 93 ? 13.149 -5.708 -5.045 1.00 68.75 93 SER A C 1
ATOM 741 O O . SER A 1 93 ? 12.344 -5.733 -4.121 1.00 68.75 93 SER A O 1
ATOM 743 N N . GLY A 1 94 ? 13.485 -6.817 -5.703 1.00 69.88 94 GLY A N 1
ATOM 744 C CA . GLY A 1 94 ? 12.992 -8.155 -5.349 1.00 69.88 94 GLY A CA 1
ATOM 745 C C . GLY A 1 94 ? 13.548 -8.717 -4.030 1.00 69.88 94 GLY A C 1
ATOM 746 O O . GLY A 1 94 ? 13.481 -9.918 -3.799 1.00 69.88 94 GLY A O 1
ATOM 747 N N . ASP A 1 95 ? 14.146 -7.892 -3.169 1.00 76.00 95 ASP A N 1
ATOM 748 C CA . ASP A 1 95 ? 14.737 -8.341 -1.909 1.00 76.00 95 ASP A CA 1
ATOM 749 C C . ASP A 1 95 ? 13.789 -8.144 -0.716 1.00 76.00 95 ASP A C 1
ATOM 751 O O . ASP A 1 95 ? 12.908 -7.276 -0.693 1.00 76.00 95 ASP A O 1
ATOM 755 N N . ILE A 1 96 ? 14.013 -8.929 0.337 1.00 74.62 96 ILE A N 1
ATOM 756 C CA . ILE A 1 96 ? 13.290 -8.816 1.606 1.00 74.62 96 ILE A CA 1
ATOM 757 C C . ILE A 1 96 ? 13.790 -7.656 2.489 1.00 74.62 96 ILE A C 1
ATOM 759 O O . ILE A 1 96 ? 13.453 -7.604 3.674 1.00 74.62 96 ILE A O 1
ATOM 763 N N . SER A 1 97 ? 14.489 -6.647 1.965 1.00 72.94 97 SER A N 1
ATOM 764 C CA . SER A 1 97 ? 14.949 -5.495 2.759 1.00 72.94 97 SER A CA 1
ATOM 765 C C . SER A 1 97 ? 13.838 -4.477 3.056 1.00 72.94 97 SER A C 1
ATOM 767 O O . SER A 1 97 ? 12.754 -4.485 2.467 1.00 72.94 97 SER A O 1
ATOM 769 N N . GLY A 1 98 ? 14.104 -3.547 3.978 1.00 74.88 98 GLY A N 1
ATOM 770 C CA . GLY A 1 98 ? 13.205 -2.420 4.254 1.00 74.88 98 GLY A CA 1
ATOM 771 C C . GLY A 1 98 ? 13.004 -1.473 3.062 1.00 74.88 98 GLY A C 1
ATOM 772 O O . GLY A 1 98 ? 11.993 -0.774 3.017 1.00 74.88 98 GLY A O 1
ATOM 773 N N . LYS A 1 99 ? 13.912 -1.480 2.077 1.00 81.06 99 LYS A N 1
ATOM 774 C CA . LYS A 1 99 ? 13.834 -0.618 0.891 1.00 81.06 99 LYS A CA 1
ATOM 775 C C . LYS A 1 99 ? 12.668 -1.017 -0.015 1.00 81.06 99 LYS A C 1
ATOM 777 O O . LYS A 1 99 ? 11.862 -0.156 -0.360 1.00 81.06 99 LYS A O 1
ATOM 782 N N . SER A 1 100 ? 12.511 -2.312 -0.300 1.00 85.31 100 SER A N 1
ATOM 783 C CA . SER A 1 100 ? 11.397 -2.846 -1.100 1.00 85.31 100 SER A CA 1
ATOM 784 C C . SER A 1 100 ? 10.046 -2.528 -0.468 1.00 85.31 100 SER A C 1
ATOM 786 O O . SER A 1 100 ? 9.112 -2.124 -1.152 1.00 85.31 100 SER A O 1
ATOM 788 N N . TYR A 1 101 ? 9.960 -2.620 0.864 1.00 90.56 101 TYR A N 1
ATOM 789 C CA . TYR A 1 101 ? 8.750 -2.262 1.605 1.00 90.56 101 TYR A CA 1
ATOM 790 C C . TYR A 1 101 ? 8.354 -0.797 1.385 1.00 90.56 101 TYR A C 1
ATOM 792 O O . TYR A 1 101 ? 7.217 -0.515 1.020 1.00 90.56 101 TYR A O 1
ATOM 800 N N . GLN A 1 102 ? 9.304 0.128 1.555 1.00 90.31 102 GLN A N 1
ATOM 801 C CA . GLN A 1 102 ? 9.070 1.558 1.343 1.00 90.31 102 GLN A CA 1
ATOM 802 C C . GLN A 1 102 ? 8.732 1.884 -0.115 1.00 90.31 102 GLN A C 1
ATOM 804 O O . GLN A 1 102 ? 7.909 2.763 -0.367 1.00 90.31 102 GLN A O 1
ATOM 809 N N . GLN A 1 103 ? 9.345 1.189 -1.077 1.00 91.06 103 GLN A N 1
ATOM 810 C CA . GLN A 1 103 ? 9.046 1.349 -2.501 1.00 91.06 103 GLN A CA 1
ATOM 811 C C . GLN A 1 103 ? 7.605 0.932 -2.818 1.00 91.06 103 GLN A C 1
ATOM 813 O O . GLN A 1 103 ? 6.888 1.697 -3.464 1.00 91.06 103 GLN A O 1
ATOM 818 N N . ILE A 1 104 ? 7.163 -0.224 -2.309 1.00 93.25 104 ILE A N 1
ATOM 819 C CA . ILE A 1 104 ? 5.800 -0.737 -2.503 1.00 93.25 104 ILE A CA 1
ATOM 820 C C . ILE A 1 104 ? 4.773 0.203 -1.863 1.00 93.25 104 ILE A C 1
ATOM 822 O O . ILE A 1 104 ? 3.864 0.668 -2.550 1.00 93.25 104 ILE A O 1
ATOM 826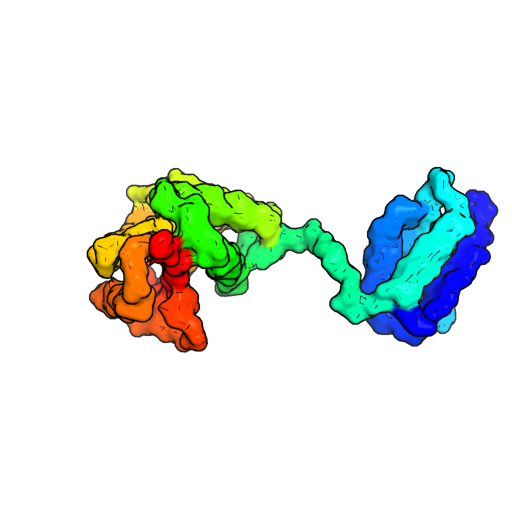 N N . THR A 1 105 ? 4.925 0.551 -0.581 1.00 94.81 105 THR A N 1
ATOM 827 C CA . THR A 1 105 ? 3.964 1.438 0.101 1.00 94.81 105 THR A CA 1
ATOM 828 C C . THR A 1 105 ? 3.924 2.827 -0.533 1.00 94.81 105 THR A C 1
ATOM 830 O O . THR A 1 105 ? 2.844 3.391 -0.704 1.00 94.81 105 THR A O 1
ATOM 833 N N . SER A 1 106 ? 5.069 3.358 -0.977 1.00 93.19 106 SER A N 1
ATOM 834 C CA . SER A 1 106 ? 5.128 4.631 -1.707 1.00 93.19 106 SER A CA 1
ATOM 835 C C . SER A 1 106 ? 4.433 4.569 -3.064 1.00 93.19 106 SER A C 1
ATOM 837 O O . SER A 1 106 ? 3.813 5.554 -3.466 1.00 93.19 106 SER A O 1
ATOM 839 N N . ALA A 1 107 ? 4.541 3.453 -3.788 1.00 94.06 107 ALA A N 1
ATOM 840 C CA . ALA A 1 107 ? 3.856 3.267 -5.064 1.00 94.06 107 ALA A CA 1
ATOM 841 C C . ALA A 1 107 ? 2.335 3.230 -4.875 1.00 94.06 107 ALA A C 1
ATOM 843 O O . ALA A 1 107 ? 1.624 4.001 -5.521 1.00 94.06 107 ALA A O 1
ATOM 844 N N . ILE A 1 108 ? 1.855 2.426 -3.920 1.00 96.56 108 ILE A N 1
ATOM 845 C CA . ILE A 1 108 ? 0.433 2.351 -3.553 1.00 96.56 108 ILE A CA 1
ATOM 846 C C . ILE A 1 108 ? -0.077 3.739 -3.158 1.00 96.56 108 ILE A C 1
ATOM 848 O O . ILE A 1 108 ? -1.074 4.209 -3.701 1.00 96.56 108 ILE A O 1
ATOM 852 N N . PHE A 1 109 ? 0.631 4.435 -2.265 1.00 96.56 109 PHE A N 1
ATOM 853 C CA . PHE A 1 109 ? 0.208 5.747 -1.786 1.00 96.56 109 PHE A CA 1
ATOM 854 C C . PHE A 1 109 ? 0.142 6.796 -2.902 1.00 96.56 109 PHE A C 1
ATOM 856 O O . PHE A 1 109 ? -0.850 7.513 -3.026 1.00 96.56 109 PHE A O 1
ATOM 863 N N . LYS A 1 110 ? 1.160 6.861 -3.770 1.00 95.69 110 LYS A N 1
ATOM 864 C CA . LYS A 1 110 ? 1.170 7.788 -4.914 1.00 95.69 110 LYS A CA 1
ATOM 865 C C . LYS A 1 110 ? 0.036 7.503 -5.895 1.00 95.69 110 LYS A C 1
ATOM 867 O O . LYS A 1 110 ? -0.579 8.450 -6.386 1.00 95.69 110 LYS A O 1
ATOM 872 N N . TYR A 1 111 ? -0.224 6.230 -6.187 1.00 96.50 111 TYR A N 1
ATOM 873 C CA . TYR A 1 111 ? -1.279 5.828 -7.110 1.00 96.50 111 TYR A CA 1
ATOM 874 C C . TYR A 1 111 ? -2.669 6.126 -6.541 1.00 96.50 111 TYR A C 1
ATOM 876 O O . TYR A 1 111 ? -3.437 6.844 -7.181 1.00 96.50 111 TYR A O 1
ATOM 884 N N . GLY A 1 112 ? -2.953 5.706 -5.305 1.00 97.06 112 GLY A N 1
ATOM 885 C CA . GLY A 1 112 ? -4.236 5.978 -4.650 1.00 97.06 112 GLY A CA 1
ATOM 886 C C . GLY A 1 112 ? -4.510 7.477 -4.496 1.00 97.06 112 GLY A C 1
ATOM 887 O O . GLY A 1 112 ? -5.574 7.954 -4.878 1.00 97.06 112 GLY A O 1
ATOM 888 N N . LYS A 1 113 ? -3.511 8.273 -4.095 1.00 96.25 113 LYS A N 1
ATOM 889 C CA . LYS A 1 113 ? -3.643 9.740 -4.031 1.00 96.25 113 LYS A CA 1
ATOM 890 C C . LYS A 1 113 ? -3.919 10.378 -5.396 1.00 96.25 113 LYS A C 1
ATOM 892 O O . LYS A 1 113 ? -4.557 11.423 -5.487 1.00 96.25 113 LYS A O 1
ATOM 897 N N . ASN A 1 114 ? -3.425 9.791 -6.489 1.00 96.06 114 ASN A N 1
ATOM 898 C CA . ASN A 1 114 ? -3.761 10.273 -7.828 1.00 96.06 114 ASN A CA 1
ATOM 899 C C . ASN A 1 114 ? -5.235 10.012 -8.161 1.00 96.06 114 ASN A C 1
ATOM 901 O O . ASN A 1 114 ? -5.894 10.893 -8.712 1.00 96.06 114 ASN A O 1
ATOM 905 N N . MET A 1 115 ? -5.745 8.842 -7.777 1.00 96.56 115 MET A N 1
ATOM 906 C CA . MET A 1 115 ? -7.138 8.456 -7.982 1.00 96.56 115 MET A CA 1
ATOM 907 C C . MET A 1 115 ? -8.110 9.382 -7.231 1.00 96.56 115 MET A C 1
ATOM 909 O O . MET A 1 115 ? -9.180 9.677 -7.758 1.00 96.56 115 MET A O 1
ATOM 913 N N . GLU A 1 116 ? -7.746 9.921 -6.061 1.00 95.56 116 GLU A N 1
ATOM 914 C CA . GLU A 1 116 ? -8.580 10.873 -5.293 1.00 95.56 116 GLU A CA 1
ATOM 915 C C . GLU A 1 116 ? -8.995 12.126 -6.085 1.00 95.56 116 GLU A C 1
ATOM 917 O O . GLU A 1 116 ? -9.938 12.816 -5.708 1.00 95.56 116 GLU A O 1
ATOM 922 N N . LYS A 1 117 ? -8.329 12.430 -7.206 1.00 95.81 117 LYS A N 1
ATOM 923 C CA . LYS A 1 117 ? -8.686 13.549 -8.096 1.00 95.81 117 LYS A CA 1
ATOM 924 C C . LYS A 1 117 ? -9.996 13.332 -8.853 1.00 95.81 117 LYS A C 1
ATOM 926 O O . LYS A 1 117 ? -10.583 14.299 -9.335 1.00 95.81 117 LYS A O 1
ATOM 931 N N . THR A 1 118 ? -10.450 12.088 -8.987 1.00 94.88 118 THR A N 1
ATOM 932 C CA . THR A 1 118 ? -11.692 11.733 -9.690 1.00 94.88 118 THR A CA 1
ATOM 933 C C . THR A 1 118 ? -12.563 10.817 -8.825 1.00 94.88 118 THR A C 1
ATOM 935 O O . THR A 1 118 ? -12.869 9.697 -9.236 1.00 94.88 118 THR A O 1
ATOM 938 N N . PRO A 1 119 ? -12.983 11.255 -7.623 1.00 93.50 119 PRO A N 1
ATOM 939 C CA . PRO A 1 119 ? -13.627 10.381 -6.642 1.00 93.50 119 PRO A CA 1
ATOM 940 C C . PRO A 1 119 ? -14.982 9.850 -7.140 1.00 93.50 119 PRO A C 1
ATOM 942 O O . PRO A 1 119 ? -15.332 8.696 -6.903 1.00 93.50 119 PRO A O 1
ATOM 945 N N . SER A 1 120 ? -15.702 10.643 -7.944 1.00 93.75 120 SER A N 1
ATOM 946 C CA . SER A 1 120 ? -16.971 10.246 -8.568 1.00 93.75 120 SER A CA 1
ATOM 947 C C . SER A 1 120 ? -16.863 9.005 -9.459 1.00 93.75 120 SER A C 1
ATOM 949 O O . SER A 1 120 ? -17.844 8.272 -9.580 1.00 93.75 120 SER A O 1
ATOM 951 N N . SER A 1 121 ? -15.691 8.742 -10.048 1.00 94.44 121 SER A N 1
ATOM 952 C CA . SER A 1 121 ? -15.448 7.560 -10.886 1.00 94.44 121 SER A CA 1
ATOM 953 C C . SER A 1 121 ? -15.507 6.251 -10.096 1.00 94.44 121 SER A C 1
ATOM 955 O O . SER A 1 121 ? -15.726 5.198 -10.685 1.00 94.44 121 SER A O 1
ATOM 957 N N . TYR A 1 122 ? -15.349 6.315 -8.770 1.00 94.38 122 TYR A N 1
ATOM 958 C CA . TYR A 1 122 ? -15.254 5.147 -7.895 1.00 94.38 122 TYR A CA 1
ATOM 959 C C . TYR A 1 122 ? -16.477 4.974 -6.983 1.00 94.38 122 TYR A C 1
ATOM 961 O O . TYR A 1 122 ? -16.457 4.131 -6.088 1.00 94.38 122 TYR A O 1
ATOM 969 N N . LYS A 1 123 ? -17.576 5.720 -7.199 1.00 92.00 123 LYS A N 1
ATOM 970 C CA . LYS A 1 123 ? -18.801 5.602 -6.375 1.00 92.00 123 LYS A CA 1
ATOM 971 C C . LYS A 1 123 ? -19.298 4.148 -6.293 1.00 92.00 123 LYS A C 1
ATOM 973 O O . LYS A 1 123 ? -19.614 3.665 -5.205 1.00 92.00 123 LYS A O 1
ATOM 978 N N . GLY A 1 124 ? -19.290 3.440 -7.425 1.00 93.00 124 GLY A N 1
ATOM 979 C CA . GLY A 1 124 ? -19.723 2.043 -7.529 1.00 93.00 124 GLY A CA 1
ATOM 980 C C . GLY A 1 124 ? -18.699 0.988 -7.095 1.00 93.00 124 GLY A C 1
ATOM 981 O O . GLY A 1 124 ? -19.048 -0.183 -7.090 1.00 93.00 124 GLY A O 1
ATOM 982 N N . PHE A 1 125 ? -17.467 1.370 -6.741 1.00 93.94 125 PHE A N 1
ATOM 983 C CA . PHE A 1 125 ? -16.392 0.407 -6.481 1.00 93.94 125 PHE A CA 1
ATOM 984 C C . PHE A 1 125 ? -16.544 -0.252 -5.107 1.00 93.94 125 PHE A C 1
ATOM 986 O O . PHE A 1 125 ? -16.738 0.438 -4.098 1.00 93.94 125 PHE A O 1
ATOM 993 N N . GLY A 1 126 ? -16.431 -1.575 -5.069 1.00 93.00 126 GLY A N 1
ATOM 994 C CA . GLY A 1 126 ? -16.194 -2.375 -3.871 1.00 93.00 126 GLY A CA 1
ATOM 995 C C . GLY A 1 126 ? -14.709 -2.446 -3.492 1.00 93.00 126 GLY A C 1
ATOM 996 O O . GLY A 1 126 ? -13.847 -1.880 -4.166 1.00 93.00 126 GLY A O 1
ATOM 997 N N . GLU A 1 127 ? -14.396 -3.178 -2.418 1.00 91.12 127 GLU A N 1
ATOM 998 C CA . GLU A 1 127 ? -13.007 -3.453 -1.998 1.00 91.12 127 GLU A CA 1
ATOM 999 C C . GLU A 1 127 ? -12.200 -4.130 -3.117 1.00 91.12 127 GLU A C 1
ATOM 1001 O O . GLU A 1 127 ? -11.087 -3.707 -3.436 1.00 91.12 127 GLU A O 1
ATOM 1006 N N . GLU A 1 128 ? -12.798 -5.135 -3.7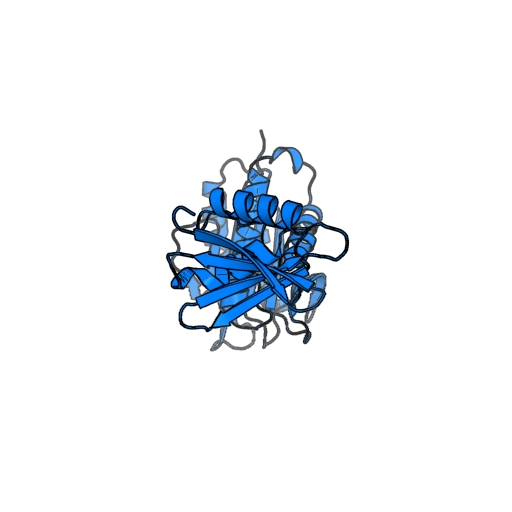61 1.00 90.81 128 GLU A N 1
ATOM 1007 C CA . GLU A 1 128 ? -12.177 -5.903 -4.843 1.00 90.81 128 GLU A CA 1
ATOM 1008 C C . GLU A 1 128 ? -11.895 -5.049 -6.085 1.00 90.81 128 GLU A C 1
ATOM 1010 O O . GLU A 1 128 ? -10.850 -5.209 -6.717 1.00 90.81 128 GLU A O 1
ATOM 1015 N N . ASP A 1 129 ? -12.783 -4.107 -6.414 1.00 93.88 129 ASP A N 1
ATOM 1016 C CA . ASP A 1 129 ? -12.598 -3.208 -7.555 1.00 93.88 129 ASP A CA 1
ATOM 1017 C C . ASP A 1 129 ? -11.400 -2.280 -7.336 1.00 93.88 129 ASP A C 1
ATOM 1019 O O . ASP A 1 129 ? -10.572 -2.112 -8.233 1.00 93.88 129 ASP A O 1
ATOM 1023 N N . PHE A 1 130 ? -11.257 -1.720 -6.128 1.00 94.50 130 PHE A N 1
ATOM 1024 C CA . PHE A 1 130 ? -10.078 -0.925 -5.780 1.00 94.50 130 PHE A CA 1
ATOM 1025 C C . PHE A 1 130 ? -8.806 -1.765 -5.834 1.00 94.50 130 PHE A C 1
ATOM 1027 O O . PHE A 1 130 ? -7.838 -1.359 -6.478 1.00 94.50 130 PHE A O 1
ATOM 1034 N N . ARG A 1 131 ? -8.805 -2.950 -5.214 1.00 94.25 131 ARG A N 1
ATOM 1035 C CA . ARG A 1 131 ? -7.682 -3.898 -5.270 1.00 94.25 131 ARG A CA 1
ATOM 1036 C C . ARG A 1 131 ? -7.247 -4.156 -6.715 1.00 94.25 131 ARG A C 1
ATOM 1038 O O . ARG A 1 131 ? -6.057 -4.064 -7.018 1.00 94.25 131 ARG A O 1
ATOM 1045 N N . ASN A 1 132 ? -8.198 -4.413 -7.611 1.00 91.19 132 ASN A N 1
ATOM 1046 C CA . ASN A 1 132 ? -7.939 -4.709 -9.021 1.00 91.19 132 ASN A CA 1
ATOM 1047 C C . ASN A 1 132 ? -7.282 -3.545 -9.787 1.00 91.19 132 ASN A C 1
ATOM 1049 O O . ASN A 1 132 ? -6.687 -3.787 -10.835 1.00 91.19 132 ASN A O 1
ATOM 1053 N N . LEU A 1 133 ? -7.318 -2.311 -9.271 1.00 93.31 133 LEU A N 1
ATOM 1054 C CA . LEU A 1 133 ? -6.541 -1.190 -9.815 1.00 93.31 133 LEU A CA 1
ATOM 1055 C C . LEU A 1 133 ? -5.076 -1.208 -9.349 1.00 93.31 133 LEU A C 1
ATOM 1057 O O . LEU A 1 133 ? -4.175 -0.897 -10.130 1.00 93.31 133 LEU A O 1
ATOM 1061 N N . PHE A 1 134 ? -4.810 -1.603 -8.100 1.00 93.56 134 PHE A N 1
ATOM 1062 C CA . PHE A 1 134 ? -3.450 -1.639 -7.548 1.00 93.56 134 PHE A CA 1
ATOM 1063 C C . PHE A 1 134 ? -2.614 -2.803 -8.091 1.00 93.56 134 PHE A C 1
ATOM 1065 O O . PHE A 1 134 ? -1.420 -2.623 -8.327 1.00 93.56 134 PHE A O 1
ATOM 1072 N N . LEU A 1 135 ? -3.213 -3.975 -8.329 1.00 91.62 135 LEU A N 1
ATOM 1073 C CA . LEU A 1 135 ? -2.503 -5.159 -8.839 1.00 91.62 135 LEU A CA 1
ATOM 1074 C C . LEU A 1 135 ? -1.735 -4.902 -10.156 1.00 91.62 135 LEU A C 1
ATOM 1076 O O . LEU A 1 135 ? -0.518 -5.109 -10.181 1.00 91.62 135 LEU A O 1
ATOM 1080 N N . PRO A 1 136 ? -2.372 -4.437 -11.254 1.00 86.81 136 PRO A N 1
ATOM 1081 C CA . PRO A 1 136 ? -1.661 -4.164 -12.500 1.00 86.81 136 PRO A CA 1
ATOM 1082 C C . PRO A 1 136 ? -0.674 -3.003 -12.355 1.00 86.81 136 PRO A C 1
ATOM 1084 O O . PRO A 1 136 ? 0.382 -3.028 -12.984 1.00 86.81 136 PRO A O 1
ATOM 1087 N N . HIS A 1 137 ? -0.970 -2.014 -11.505 1.00 90.56 137 HIS A N 1
ATOM 1088 C CA . HIS A 1 137 ? -0.045 -0.917 -11.243 1.00 90.56 137 HIS A CA 1
ATOM 1089 C C . HIS A 1 137 ? 1.262 -1.423 -10.617 1.00 90.56 137 HIS A C 1
ATOM 1091 O O . HIS A 1 137 ? 2.336 -1.132 -11.145 1.00 90.56 137 HIS A O 1
ATOM 1097 N N . LEU A 1 138 ? 1.183 -2.228 -9.554 1.00 90.69 138 LEU A N 1
ATOM 1098 C CA . LEU A 1 138 ? 2.354 -2.801 -8.883 1.00 90.69 138 LEU A CA 1
ATOM 1099 C C . LEU A 1 138 ? 3.159 -3.728 -9.807 1.00 90.69 138 LEU A C 1
ATOM 1101 O O . LEU A 1 138 ? 4.383 -3.632 -9.849 1.00 90.69 138 LEU A O 1
ATOM 1105 N N . ASN A 1 139 ? 2.482 -4.546 -10.618 1.00 87.62 139 ASN A N 1
ATOM 1106 C CA . ASN A 1 139 ? 3.143 -5.377 -11.631 1.00 87.62 139 ASN A CA 1
ATOM 1107 C C . ASN A 1 139 ? 3.820 -4.550 -12.741 1.00 87.62 139 ASN A C 1
ATOM 1109 O O . ASN A 1 139 ? 4.834 -4.967 -13.287 1.00 87.62 139 ASN A O 1
ATOM 1113 N N . SER A 1 140 ? 3.295 -3.369 -13.083 1.00 83.56 140 SER A N 1
ATOM 1114 C CA . SER A 1 140 ? 3.877 -2.523 -14.139 1.00 83.56 140 SER A CA 1
ATOM 1115 C C . SER A 1 140 ? 5.182 -1.828 -13.738 1.00 83.56 140 SER A C 1
ATOM 1117 O O . SER A 1 140 ? 5.946 -1.415 -14.610 1.00 83.56 140 SER A O 1
ATOM 1119 N N . ILE A 1 141 ? 5.443 -1.681 -12.435 1.00 81.94 141 ILE A N 1
ATOM 1120 C CA . ILE A 1 141 ? 6.594 -0.926 -11.914 1.00 81.94 141 ILE A CA 1
ATOM 1121 C C . ILE A 1 141 ? 7.757 -1.816 -11.453 1.00 81.94 141 ILE A C 1
ATOM 1123 O O . ILE A 1 141 ? 8.777 -1.293 -10.989 1.00 81.94 141 ILE A O 1
ATOM 1127 N N . SER A 1 142 ? 7.619 -3.141 -11.557 1.00 81.12 142 SER A N 1
ATOM 1128 C CA . SER A 1 142 ? 8.681 -4.092 -11.238 1.00 81.12 142 SER A CA 1
ATOM 1129 C C . SER A 1 142 ? 8.582 -5.368 -12.063 1.00 81.12 142 SER A C 1
ATOM 1131 O O . SER A 1 142 ? 7.541 -6.012 -12.115 1.00 81.12 142 SER A O 1
ATOM 1133 N N . THR A 1 143 ? 9.706 -5.767 -12.657 1.00 76.31 143 THR A N 1
ATOM 1134 C CA . THR A 1 143 ? 9.868 -7.059 -13.340 1.00 76.31 143 THR A CA 1
ATOM 1135 C C . THR A 1 143 ? 10.463 -8.140 -12.438 1.00 76.31 143 THR A C 1
ATOM 1137 O O . THR A 1 143 ? 10.489 -9.305 -12.826 1.00 76.31 143 THR A O 1
ATOM 1140 N N . SER A 1 144 ? 10.954 -7.773 -11.248 1.00 80.12 144 SER A N 1
ATOM 1141 C CA . SER A 1 144 ? 11.529 -8.716 -10.272 1.00 80.12 144 SER A CA 1
ATOM 1142 C C . SER A 1 144 ? 10.560 -9.131 -9.169 1.00 80.12 144 SER A C 1
ATOM 1144 O O . SER A 1 144 ? 10.919 -9.920 -8.294 1.00 80.12 144 SER A O 1
ATOM 1146 N N . THR A 1 145 ? 9.330 -8.622 -9.216 1.00 85.75 145 THR A N 1
ATOM 1147 C CA . THR A 1 145 ? 8.269 -8.997 -8.289 1.00 85.75 145 THR A CA 1
ATOM 1148 C C . THR A 1 145 ? 7.013 -9.411 -9.031 1.00 85.75 145 THR A C 1
ATOM 1150 O O . THR A 1 145 ? 6.698 -8.846 -10.075 1.00 85.75 145 THR A O 1
ATOM 1153 N N . THR A 1 146 ? 6.267 -10.343 -8.454 1.00 87.38 146 THR A N 1
ATOM 1154 C CA . THR A 1 146 ? 4.919 -10.697 -8.897 1.00 87.38 146 THR A CA 1
ATOM 1155 C C . THR A 1 146 ? 3.925 -10.239 -7.843 1.00 87.38 146 THR A C 1
ATOM 1157 O O . THR A 1 146 ? 4.084 -10.552 -6.665 1.00 87.38 146 THR A O 1
ATOM 1160 N N . THR A 1 147 ? 2.903 -9.497 -8.263 1.00 87.81 147 THR A N 1
ATOM 1161 C CA . THR A 1 147 ? 1.790 -9.073 -7.412 1.00 87.81 147 THR A CA 1
ATOM 1162 C C . THR A 1 147 ? 0.529 -9.829 -7.802 1.00 87.81 147 THR A C 1
ATOM 1164 O O . THR A 1 147 ? 0.069 -9.728 -8.944 1.00 87.81 147 THR A O 1
ATOM 1167 N N . THR A 1 148 ? -0.058 -10.551 -6.856 1.00 83.44 148 THR A N 1
ATOM 1168 C CA . THR A 1 148 ? -1.295 -11.310 -7.057 1.00 83.44 148 THR A CA 1
ATOM 1169 C C . THR A 1 148 ? -2.380 -10.854 -6.092 1.00 83.44 148 THR A C 1
ATOM 1171 O O . THR A 1 148 ? -2.112 -10.430 -4.966 1.00 83.44 148 THR A O 1
ATOM 1174 N N . GLY A 1 149 ? -3.625 -10.924 -6.563 1.00 80.69 149 GLY A N 1
ATOM 1175 C CA . GLY A 1 149 ? -4.795 -10.766 -5.716 1.00 80.69 149 GLY A CA 1
ATOM 1176 C C . GLY A 1 149 ? -5.220 -12.098 -5.125 1.00 80.69 149 GLY A C 1
ATOM 1177 O O . GLY A 1 149 ? -4.891 -13.150 -5.680 1.00 80.69 149 GLY A O 1
ATOM 1178 N N . GLU A 1 150 ? -5.999 -12.069 -4.046 1.00 72.94 150 GLU A N 1
ATOM 1179 C CA . GLU A 1 150 ? -6.807 -13.228 -3.653 1.00 72.94 150 GLU A CA 1
ATOM 1180 C C . GLU A 1 150 ? -6.002 -14.508 -3.394 1.00 72.94 150 GLU A C 1
ATOM 1182 O O . GLU A 1 150 ? -6.459 -15.629 -3.628 1.00 72.94 150 GLU A O 1
ATOM 1187 N N . THR A 1 151 ? -4.775 -14.346 -2.919 1.00 70.12 151 THR A N 1
ATOM 1188 C CA . THR A 1 151 ? -3.820 -15.446 -2.837 1.00 70.12 151 THR A CA 1
ATOM 1189 C C . THR A 1 151 ? -3.840 -16.058 -1.447 1.00 70.12 151 THR A C 1
ATOM 1191 O O . THR A 1 151 ? -3.832 -15.348 -0.438 1.00 70.12 151 THR A O 1
ATOM 1194 N N . PHE A 1 152 ? -3.881 -17.391 -1.385 1.00 68.94 152 PHE A N 1
ATOM 1195 C CA . PHE A 1 152 ? -3.767 -18.109 -0.123 1.00 68.94 152 PHE A CA 1
ATOM 1196 C C . PHE A 1 152 ? -2.368 -17.903 0.464 1.00 68.94 152 PHE A C 1
ATOM 1198 O O . PHE A 1 152 ? -1.373 -18.258 -0.163 1.00 68.94 152 PHE A O 1
ATOM 1205 N N . ASN A 1 153 ? -2.298 -17.362 1.678 1.00 65.81 153 ASN A N 1
ATOM 1206 C CA . ASN A 1 153 ? -1.084 -17.286 2.474 1.00 65.81 153 ASN A CA 1
ATOM 1207 C C . ASN A 1 153 ? -1.357 -17.841 3.877 1.00 65.81 153 ASN A C 1
ATOM 1209 O O . ASN A 1 153 ? -2.305 -17.427 4.554 1.00 65.81 153 ASN A O 1
ATOM 1213 N N . LYS A 1 154 ? -0.533 -18.803 4.307 1.00 73.50 154 LYS A N 1
ATOM 1214 C CA . LYS A 1 154 ? -0.738 -19.590 5.533 1.00 73.50 154 LYS A CA 1
ATOM 1215 C C . LYS A 1 154 ? -2.148 -20.207 5.588 1.00 73.50 154 LYS A C 1
ATOM 1217 O O . LYS A 1 154 ? -2.385 -21.195 4.903 1.00 73.50 154 LYS A O 1
ATOM 1222 N N . ASN A 1 155 ? -3.069 -19.641 6.375 1.00 64.94 155 ASN A N 1
ATOM 1223 C CA . ASN A 1 155 ? -4.393 -20.215 6.657 1.00 64.94 155 ASN A CA 1
ATOM 1224 C C . ASN A 1 155 ? -5.560 -19.393 6.079 1.00 64.94 155 ASN A C 1
ATOM 1226 O O . ASN A 1 155 ? -6.711 -19.630 6.445 1.00 64.94 155 ASN A O 1
ATOM 1230 N N . GLY A 1 156 ? -5.310 -18.423 5.196 1.00 67.44 156 GLY A N 1
ATOM 1231 C CA . GLY A 1 156 ? -6.396 -17.749 4.486 1.00 67.44 156 GLY A CA 1
ATOM 1232 C C . GLY A 1 156 ? -5.922 -16.888 3.321 1.00 67.44 156 GLY A C 1
ATOM 1233 O O . GLY A 1 156 ? -4.826 -17.093 2.816 1.00 67.44 156 GLY A O 1
ATOM 1234 N N . LYS A 1 157 ? -6.781 -15.986 2.846 1.00 77.69 157 LYS A N 1
ATOM 1235 C CA . LYS A 1 157 ? -6.680 -15.344 1.531 1.00 77.69 157 LYS A CA 1
ATOM 1236 C C . LYS A 1 157 ? -6.428 -13.844 1.681 1.00 77.69 157 LYS A C 1
ATOM 1238 O O . LYS A 1 157 ? -7.301 -13.140 2.177 1.00 77.69 157 LYS A O 1
ATOM 1243 N N . THR A 1 158 ? -5.249 -13.369 1.291 1.00 79.50 158 THR A N 1
ATOM 1244 C CA . THR A 1 158 ? -4.917 -11.937 1.363 1.00 79.50 158 THR A CA 1
ATOM 1245 C C . THR A 1 158 ? -5.380 -11.206 0.109 1.00 79.50 158 THR A C 1
ATOM 1247 O O . THR A 1 158 ? -5.374 -11.787 -0.983 1.00 79.50 158 THR A O 1
ATOM 1250 N N . ASP A 1 159 ? -5.731 -9.928 0.247 1.00 84.19 159 ASP A N 1
ATOM 1251 C CA . ASP A 1 159 ? -6.132 -9.116 -0.903 1.00 84.19 159 ASP A CA 1
ATOM 1252 C C . ASP A 1 159 ? -4.977 -8.836 -1.856 1.00 84.19 159 ASP A C 1
ATOM 1254 O O . ASP A 1 159 ? -5.156 -8.959 -3.062 1.00 84.19 159 ASP A O 1
ATOM 1258 N N . ILE A 1 160 ? -3.796 -8.482 -1.348 1.00 92.38 160 ILE A N 1
ATOM 1259 C CA . ILE A 1 160 ? -2.605 -8.236 -2.168 1.00 92.38 160 ILE A CA 1
ATOM 1260 C C . ILE A 1 160 ? -1.421 -8.995 -1.576 1.00 92.38 160 ILE A C 1
ATOM 1262 O O . ILE A 1 160 ? -1.083 -8.814 -0.406 1.00 92.38 160 ILE A O 1
ATOM 1266 N N . LEU A 1 161 ? -0.755 -9.798 -2.403 1.00 92.81 161 LEU A N 1
ATOM 1267 C CA . LEU A 1 161 ? 0.520 -10.435 -2.091 1.00 92.81 161 LEU A CA 1
ATOM 1268 C C . LEU A 1 161 ? 1.558 -10.012 -3.131 1.00 92.81 161 LEU A C 1
ATOM 1270 O O . LEU A 1 161 ? 1.321 -10.162 -4.327 1.00 92.81 161 LEU A O 1
ATOM 1274 N N . VAL A 1 162 ? 2.708 -9.508 -2.682 1.00 91.94 162 VAL A N 1
ATOM 1275 C CA . VAL A 1 162 ? 3.872 -9.239 -3.540 1.00 91.94 162 VAL A CA 1
ATOM 1276 C C . VAL A 1 162 ? 4.971 -10.227 -3.185 1.00 91.94 162 VAL A C 1
ATOM 1278 O O . VAL A 1 162 ? 5.394 -10.290 -2.028 1.00 91.94 162 VAL A O 1
ATOM 1281 N N . GLN A 1 163 ? 5.459 -10.961 -4.179 1.00 90.81 163 GLN A N 1
ATOM 1282 C CA . GLN A 1 163 ? 6.546 -11.929 -4.037 1.00 90.81 163 GLN A CA 1
ATOM 1283 C C . GLN A 1 163 ? 7.711 -11.579 -4.952 1.00 90.81 163 GLN A C 1
ATOM 1285 O O . GLN A 1 163 ? 7.510 -10.967 -6.002 1.00 90.81 163 GLN A O 1
ATOM 1290 N N . ASN A 1 164 ? 8.925 -11.974 -4.579 1.00 86.00 164 ASN A N 1
ATOM 1291 C CA . ASN A 1 164 ? 10.058 -11.946 -5.500 1.00 86.00 164 ASN A CA 1
ATOM 1292 C C . ASN A 1 164 ? 10.045 -13.152 -6.452 1.00 86.00 164 ASN A C 1
ATOM 1294 O O . ASN A 1 164 ? 9.183 -14.028 -6.370 1.00 86.00 164 ASN A O 1
ATOM 1298 N N . THR A 1 165 ? 11.014 -13.202 -7.366 1.00 83.31 165 THR A N 1
ATOM 1299 C CA . THR A 1 165 ? 11.173 -14.306 -8.327 1.00 83.31 165 THR A CA 1
ATOM 1300 C C . THR A 1 165 ? 11.441 -15.663 -7.678 1.00 83.31 165 THR A C 1
ATOM 1302 O O . THR A 1 165 ? 11.174 -16.685 -8.302 1.00 83.31 165 THR A O 1
ATOM 1305 N N . ASP A 1 166 ? 11.926 -15.676 -6.436 1.00 84.25 166 ASP A N 1
ATOM 1306 C CA . ASP A 1 166 ? 12.203 -16.893 -5.669 1.00 84.25 166 ASP A CA 1
ATOM 1307 C C . ASP A 1 166 ? 10.971 -17.384 -4.880 1.00 84.25 166 ASP A C 1
ATOM 1309 O O . ASP A 1 166 ? 11.027 -18.409 -4.200 1.00 84.25 166 ASP A O 1
ATOM 1313 N N . GLY A 1 167 ? 9.837 -16.677 -4.981 1.00 83.88 167 GLY A N 1
ATOM 1314 C CA . GLY A 1 167 ? 8.589 -17.008 -4.290 1.00 83.88 167 GLY A CA 1
ATOM 1315 C C . GLY A 1 167 ? 8.545 -16.558 -2.827 1.00 83.88 167 GLY A C 1
ATOM 1316 O O . GLY A 1 167 ? 7.664 -16.985 -2.079 1.00 83.88 167 GLY A O 1
ATOM 1317 N N . GLU A 1 168 ? 9.472 -15.705 -2.392 1.00 86.38 168 GLU A N 1
ATOM 1318 C CA . GLU A 1 168 ? 9.466 -15.135 -1.047 1.00 86.38 168 GLU A CA 1
ATOM 1319 C C . GLU A 1 168 ? 8.501 -13.953 -0.959 1.00 86.38 168 GLU A C 1
ATOM 1321 O O . GLU A 1 168 ? 8.503 -13.051 -1.799 1.00 86.38 168 GLU A O 1
ATOM 1326 N N . ASN A 1 169 ? 7.709 -13.923 0.111 1.00 90.12 169 ASN A N 1
ATOM 1327 C CA . ASN A 1 169 ? 6.773 -12.841 0.381 1.00 90.12 169 ASN A CA 1
ATOM 1328 C C . ASN A 1 169 ? 7.525 -11.554 0.756 1.00 90.12 169 ASN A C 1
ATOM 1330 O O . ASN A 1 169 ? 8.200 -11.474 1.786 1.00 90.12 169 ASN A O 1
ATOM 1334 N N . LEU A 1 170 ? 7.373 -10.515 -0.061 1.00 89.50 170 LEU A N 1
ATOM 1335 C CA . LEU A 1 170 ? 7.943 -9.193 0.191 1.00 89.50 170 LEU A CA 1
ATOM 1336 C C . LEU A 1 170 ? 6.967 -8.271 0.919 1.00 89.50 170 LEU A C 1
ATOM 1338 O O . LEU A 1 170 ? 7.403 -7.395 1.670 1.00 89.50 170 LEU A O 1
ATOM 1342 N N . PHE A 1 171 ? 5.669 -8.430 0.658 1.00 93.19 171 PHE A N 1
ATOM 1343 C CA . PHE A 1 171 ? 4.619 -7.556 1.164 1.00 93.19 171 PHE A CA 1
ATOM 1344 C C . PHE A 1 171 ? 3.256 -8.243 1.104 1.00 93.19 171 PHE A C 1
ATOM 1346 O O . PHE A 1 171 ? 2.941 -8.924 0.129 1.00 93.19 171 PHE A O 1
ATOM 1353 N N . ILE A 1 172 ? 2.444 -8.027 2.134 1.00 94.00 172 ILE A N 1
ATOM 1354 C CA . ILE A 1 172 ? 1.073 -8.535 2.241 1.00 94.00 172 ILE A CA 1
ATOM 1355 C C . ILE A 1 172 ? 0.175 -7.351 2.590 1.00 94.00 172 ILE A C 1
ATOM 1357 O O . ILE A 1 172 ? 0.516 -6.574 3.481 1.00 94.00 172 ILE A O 1
ATOM 1361 N N . ALA A 1 173 ? -0.972 -7.206 1.939 1.00 95.06 173 ALA A N 1
ATOM 1362 C CA . ALA A 1 173 ? -1.935 -6.186 2.324 1.00 95.06 173 ALA A CA 1
ATOM 1363 C C . ALA A 1 173 ? -3.381 -6.661 2.278 1.00 95.06 173 ALA A C 1
ATOM 1365 O O . ALA A 1 173 ? -3.748 -7.528 1.481 1.00 95.06 173 ALA A O 1
ATOM 1366 N N . GLU A 1 174 ? -4.175 -6.020 3.131 1.00 95.00 174 GLU A N 1
ATOM 1367 C CA . GLU A 1 174 ? -5.628 -6.125 3.182 1.00 95.00 174 GLU A CA 1
ATOM 1368 C C . GLU A 1 174 ? -6.243 -4.795 2.729 1.00 95.00 174 GLU A C 1
ATOM 1370 O O . GLU A 1 174 ? -5.806 -3.716 3.150 1.00 95.00 174 GLU A O 1
ATOM 1375 N N . CYS A 1 175 ? -7.257 -4.864 1.878 1.00 95.12 175 CYS A N 1
ATOM 1376 C CA . CYS A 1 175 ? -8.049 -3.728 1.441 1.00 95.12 175 CYS A CA 1
ATOM 1377 C C . CYS A 1 175 ? -9.326 -3.638 2.282 1.00 95.12 175 CYS A C 1
ATOM 1379 O O . CYS A 1 175 ? -9.951 -4.649 2.600 1.00 95.12 175 CYS A O 1
ATOM 1381 N N . LYS A 1 176 ? -9.724 -2.417 2.651 1.00 95.75 176 LYS A N 1
ATOM 1382 C CA . LYS A 1 176 ? -10.982 -2.166 3.362 1.00 95.75 176 LYS A CA 1
ATOM 1383 C C . LYS A 1 176 ? -11.698 -0.932 2.835 1.00 95.75 176 LYS A C 1
ATOM 1385 O O . LYS A 1 176 ? -11.095 0.129 2.675 1.00 95.75 176 LYS A O 1
ATOM 1390 N N . LEU A 1 177 ? -13.004 -1.042 2.629 1.00 96.00 177 LEU A N 1
ATOM 1391 C CA . LEU A 1 177 ? -13.886 0.114 2.552 1.00 96.00 177 LEU A CA 1
ATOM 1392 C C . LEU A 1 177 ? -14.166 0.574 3.979 1.00 96.00 177 LEU A C 1
ATOM 1394 O O . LEU A 1 177 ? -14.556 -0.213 4.844 1.00 96.00 177 LEU A O 1
ATOM 1398 N N . TRP A 1 178 ? -13.956 1.858 4.248 1.00 96.50 178 TRP A N 1
ATOM 1399 C CA . TRP A 1 178 ? -14.215 2.375 5.580 1.00 96.50 178 TRP A CA 1
ATOM 1400 C C . TRP A 1 178 ? -15.707 2.308 5.912 1.00 96.50 178 TRP A C 1
ATOM 1402 O O . TRP A 1 178 ? -16.520 2.985 5.289 1.00 96.50 178 TRP A O 1
ATOM 1412 N N . ASN A 1 179 ? -16.041 1.562 6.965 1.00 93.88 179 ASN A N 1
ATOM 1413 C CA . ASN A 1 179 ? -17.374 1.537 7.570 1.00 93.88 179 ASN A CA 1
ATOM 1414 C C . ASN A 1 179 ? -17.298 1.506 9.112 1.00 93.88 179 ASN A C 1
ATOM 1416 O O . ASN A 1 179 ? -18.162 0.960 9.794 1.00 93.88 179 ASN A O 1
ATOM 1420 N N . GLY A 1 180 ? -16.220 2.069 9.672 1.00 93.44 180 GLY A N 1
ATOM 1421 C CA . GLY A 1 180 ? -15.970 2.144 11.112 1.00 93.44 180 GLY A CA 1
ATOM 1422 C C . GLY A 1 180 ? -14.769 1.328 11.600 1.00 93.44 180 GLY A C 1
ATOM 1423 O O . GLY A 1 180 ? -14.178 0.528 10.881 1.00 93.44 180 GLY A O 1
ATOM 1424 N N . GLU A 1 181 ? -14.415 1.544 12.868 1.00 94.75 181 GLU A N 1
ATOM 1425 C CA . GLU A 1 181 ? -13.201 1.001 13.498 1.00 94.75 181 GLU A CA 1
ATOM 1426 C C . GLU A 1 181 ? -13.180 -0.526 13.615 1.00 94.75 181 GLU A C 1
ATOM 1428 O O . GLU A 1 181 ? -12.101 -1.115 13.653 1.00 94.75 181 GLU A O 1
ATOM 1433 N N . ALA A 1 182 ? -14.352 -1.166 13.689 1.00 94.56 182 ALA A N 1
ATOM 1434 C CA . ALA A 1 182 ? -14.462 -2.616 13.836 1.00 94.56 182 ALA A CA 1
ATOM 1435 C C . ALA A 1 182 ? -13.789 -3.353 12.669 1.00 94.56 182 ALA A C 1
ATOM 1437 O O . ALA A 1 182 ? -12.979 -4.242 12.908 1.00 94.56 182 ALA A O 1
ATOM 1438 N N . LEU A 1 183 ? -14.013 -2.897 11.430 1.00 90.69 183 LEU A N 1
ATOM 1439 C CA . LEU A 1 183 ? -13.386 -3.488 10.244 1.00 90.69 183 LEU A CA 1
ATOM 1440 C C . LEU A 1 183 ? -11.864 -3.354 10.260 1.00 90.69 183 LEU A C 1
ATOM 1442 O O . LEU A 1 183 ? -11.159 -4.243 9.792 1.00 90.69 183 LEU A O 1
ATOM 1446 N N . LEU A 1 184 ? -11.340 -2.256 10.813 1.00 93.62 184 LEU A N 1
ATOM 1447 C CA . LEU A 1 184 ? -9.897 -2.073 10.901 1.00 93.62 184 LEU A CA 1
ATOM 1448 C C . LEU A 1 184 ? -9.276 -2.996 11.954 1.00 93.62 184 LEU A C 1
ATOM 1450 O O . LEU A 1 184 ? -8.198 -3.530 11.712 1.00 93.62 184 LEU A O 1
ATOM 1454 N N . LYS A 1 185 ? -9.965 -3.203 13.086 1.00 94.69 185 LYS A N 1
ATOM 1455 C CA . LYS A 1 185 ? -9.576 -4.171 14.126 1.00 94.69 185 LYS A CA 1
ATOM 1456 C C . LYS A 1 185 ? -9.579 -5.599 13.577 1.00 94.69 185 LYS A C 1
ATOM 1458 O O . LYS A 1 185 ? -8.597 -6.313 13.730 1.00 94.69 185 LYS A O 1
ATOM 1463 N N . GLU A 1 186 ? -10.625 -5.969 12.845 1.00 93.12 186 GLU A N 1
ATOM 1464 C CA . GLU A 1 186 ? -10.701 -7.267 12.170 1.00 93.12 186 GLU A CA 1
ATOM 1465 C C . GLU A 1 186 ? -9.577 -7.446 11.140 1.00 93.12 186 GLU A C 1
ATOM 1467 O O . GLU A 1 186 ? -8.950 -8.502 11.103 1.00 93.12 186 GLU A O 1
ATOM 1472 N N . ALA A 1 187 ? -9.267 -6.413 10.348 1.00 93.44 187 ALA A N 1
ATOM 1473 C CA . ALA A 1 187 ? -8.202 -6.469 9.348 1.00 93.44 187 ALA A CA 1
ATOM 1474 C C . ALA A 1 187 ? -6.812 -6.673 9.974 1.00 93.44 187 ALA A C 1
ATOM 1476 O O . ALA A 1 187 ? -6.018 -7.465 9.463 1.00 93.44 187 ALA A O 1
ATOM 1477 N N . ILE A 1 188 ? -6.501 -5.991 11.084 1.00 94.94 188 ILE A N 1
ATOM 1478 C CA . ILE A 1 188 ? -5.214 -6.184 11.768 1.00 94.94 188 ILE A CA 1
ATOM 1479 C C . ILE A 1 188 ? -5.125 -7.565 12.435 1.00 94.94 188 ILE A C 1
ATOM 1481 O O . ILE A 1 188 ? -4.083 -8.214 12.313 1.00 94.94 188 ILE A O 1
ATOM 1485 N N . ASP A 1 189 ? -6.208 -8.053 13.046 1.00 92.75 189 ASP A N 1
ATOM 1486 C CA . ASP A 1 189 ? -6.272 -9.407 13.612 1.00 92.75 189 ASP A CA 1
ATOM 1487 C C . ASP A 1 189 ? -6.079 -10.459 12.506 1.00 92.75 189 ASP A C 1
ATOM 1489 O O . ASP A 1 189 ? -5.286 -11.392 12.634 1.00 92.75 189 ASP A O 1
ATOM 1493 N N . GLN A 1 190 ? -6.749 -10.283 11.366 1.00 89.25 190 GLN A N 1
ATOM 1494 C CA . GLN A 1 190 ? -6.645 -11.154 10.196 1.00 89.25 190 GLN A CA 1
ATOM 1495 C C . GLN A 1 190 ? -5.215 -11.200 9.644 1.00 89.25 190 GLN A C 1
ATOM 1497 O O . GLN A 1 190 ? -4.668 -12.291 9.455 1.00 89.25 190 GLN A O 1
ATOM 1502 N N . LEU A 1 191 ? -4.587 -10.040 9.436 1.00 90.88 191 LEU A N 1
ATOM 1503 C CA . LEU A 1 191 ? -3.199 -9.946 8.990 1.00 90.88 191 LEU A CA 1
ATOM 1504 C C . LEU A 1 191 ? -2.255 -10.675 9.955 1.00 90.88 191 LEU A C 1
ATOM 1506 O O . LEU A 1 191 ? -1.508 -11.564 9.534 1.00 90.88 191 LEU A O 1
ATOM 1510 N N . LEU A 1 192 ? -2.300 -10.328 11.244 1.00 90.44 192 LEU A N 1
ATOM 1511 C CA . LEU A 1 192 ? -1.357 -10.844 12.235 1.00 90.44 192 LEU A CA 1
ATOM 1512 C C . LEU A 1 192 ? -1.591 -12.319 12.563 1.00 90.44 192 LEU A C 1
ATOM 1514 O O . LEU A 1 192 ? -0.625 -13.059 12.714 1.00 90.44 192 LEU A O 1
ATOM 1518 N N . ASP A 1 193 ? -2.829 -12.787 12.662 1.00 84.06 193 ASP A N 1
ATOM 1519 C CA . ASP A 1 193 ? -3.085 -14.146 13.139 1.00 84.06 193 ASP A CA 1
ATOM 1520 C C . ASP A 1 193 ? -3.172 -15.160 11.989 1.00 84.06 193 ASP A C 1
ATOM 1522 O O . ASP A 1 193 ? -2.647 -16.282 12.096 1.00 84.06 193 ASP A O 1
ATOM 1526 N N . ARG A 1 194 ? -3.769 -14.775 10.853 1.00 76.19 194 ARG A N 1
ATOM 1527 C CA . ARG A 1 194 ? -4.074 -15.712 9.759 1.00 76.19 194 ARG A CA 1
ATOM 1528 C C . ARG A 1 194 ? -3.025 -15.740 8.659 1.00 76.19 194 ARG A C 1
ATOM 1530 O O . ARG A 1 194 ? -2.786 -16.827 8.132 1.00 76.19 194 ARG A O 1
ATOM 1537 N N . TYR A 1 195 ? -2.411 -14.605 8.322 1.00 71.94 195 TYR A N 1
ATOM 1538 C CA . TYR A 1 195 ? -1.590 -14.488 7.106 1.00 71.94 195 TYR A CA 1
ATOM 1539 C C . TYR A 1 195 ? -0.097 -14.479 7.383 1.00 71.94 195 TYR A C 1
ATOM 1541 O O . TYR A 1 195 ? 0.654 -15.110 6.650 1.00 71.94 195 TYR A O 1
ATOM 1549 N N . VAL A 1 196 ? 0.340 -13.852 8.470 1.00 78.19 196 VAL A N 1
ATOM 1550 C CA . VAL A 1 196 ? 1.762 -13.799 8.821 1.00 78.19 196 VAL A CA 1
ATOM 1551 C C . VAL A 1 196 ? 2.308 -15.198 9.138 1.00 78.19 196 VAL A C 1
ATOM 1553 O O . VAL A 1 196 ? 1.906 -15.856 10.112 1.00 78.19 196 VAL A O 1
ATOM 1556 N N . THR A 1 197 ? 3.240 -15.659 8.305 1.00 81.88 197 THR A N 1
ATOM 1557 C CA . THR A 1 197 ? 4.202 -16.716 8.636 1.00 81.88 197 THR A CA 1
ATOM 1558 C C . THR A 1 197 ? 5.357 -16.127 9.438 1.00 81.88 197 THR A C 1
ATOM 1560 O O . THR A 1 197 ? 5.574 -14.921 9.423 1.00 81.88 197 THR A O 1
ATOM 1563 N N . TRP A 1 198 ? 6.174 -16.975 10.070 1.00 82.81 198 TRP A N 1
ATOM 1564 C CA . TRP A 1 198 ? 7.371 -16.526 10.789 1.00 82.81 198 TRP A CA 1
ATOM 1565 C C . TRP A 1 198 ? 8.277 -15.582 9.985 1.00 82.81 198 TRP A C 1
ATOM 1567 O O . TRP A 1 198 ? 8.965 -14.737 10.561 1.00 82.81 198 TRP A O 1
ATOM 1577 N N . ARG A 1 199 ? 8.343 -15.747 8.658 1.00 83.50 199 ARG A N 1
ATOM 1578 C CA . ARG A 1 199 ? 9.214 -14.944 7.789 1.00 83.50 199 ARG A CA 1
ATOM 1579 C C . ARG A 1 199 ? 8.600 -13.598 7.407 1.00 83.50 199 ARG A C 1
ATOM 1581 O O . ARG A 1 199 ? 9.361 -12.688 7.088 1.00 83.50 199 ARG A O 1
ATOM 1588 N N . ASP A 1 200 ? 7.284 -13.446 7.517 1.00 86.12 200 ASP A N 1
ATOM 1589 C CA . ASP A 1 200 ? 6.581 -12.234 7.111 1.00 86.12 200 ASP A CA 1
ATOM 1590 C C . ASP A 1 200 ? 6.688 -11.146 8.190 1.00 86.12 200 ASP A C 1
ATOM 1592 O O . ASP A 1 200 ? 6.465 -11.376 9.378 1.00 86.12 200 ASP A O 1
ATOM 1596 N N . SER A 1 201 ? 7.036 -9.927 7.783 1.00 89.44 201 SER A N 1
ATOM 1597 C CA . SER A 1 201 ? 7.182 -8.790 8.708 1.00 89.44 201 SER A CA 1
ATOM 1598 C C . SER A 1 201 ? 6.760 -7.447 8.113 1.00 89.44 201 SER A C 1
ATOM 1600 O O . SER A 1 201 ? 6.970 -6.404 8.733 1.00 89.44 201 SER A O 1
ATOM 1602 N N . LYS A 1 202 ? 6.176 -7.457 6.911 1.00 94.06 202 LYS A N 1
ATOM 1603 C CA . LYS A 1 202 ? 5.903 -6.273 6.091 1.00 94.06 202 LYS A CA 1
ATOM 1604 C C . LYS A 1 202 ? 4.486 -6.313 5.556 1.00 94.06 202 LYS A C 1
ATOM 1606 O O . LYS A 1 202 ? 4.209 -6.986 4.564 1.00 94.06 202 LYS A O 1
ATOM 1611 N N . LEU A 1 203 ? 3.605 -5.600 6.233 1.00 95.62 203 LEU A N 1
ATOM 1612 C CA . LEU A 1 203 ? 2.176 -5.649 5.988 1.00 95.62 203 LEU A CA 1
ATOM 1613 C C . LEU A 1 203 ? 1.629 -4.255 5.688 1.00 95.62 203 LEU A C 1
ATOM 1615 O O . LEU A 1 203 ? 2.248 -3.249 6.039 1.00 95.62 203 LEU A O 1
ATOM 1619 N N . ALA A 1 204 ? 0.434 -4.185 5.118 1.00 97.00 204 ALA A N 1
ATOM 1620 C CA . ALA A 1 204 ? -0.338 -2.954 5.090 1.00 97.00 204 ALA A CA 1
ATOM 1621 C C . ALA A 1 204 ? -1.841 -3.196 5.211 1.00 97.00 204 ALA A C 1
ATOM 1623 O O . ALA A 1 204 ? -2.352 -4.249 4.838 1.00 97.00 204 ALA A O 1
ATOM 1624 N N . ILE A 1 205 ? -2.544 -2.173 5.681 1.00 97.62 205 ILE A N 1
ATOM 1625 C CA . ILE A 1 205 ? -3.988 -2.049 5.538 1.00 97.62 205 ILE A CA 1
ATOM 1626 C C . ILE A 1 205 ? -4.257 -0.817 4.685 1.00 97.62 205 ILE A C 1
ATOM 1628 O O . ILE A 1 205 ? -3.803 0.287 4.999 1.00 97.62 205 ILE A O 1
ATOM 1632 N N . ILE A 1 206 ? -4.978 -1.026 3.591 1.00 98.06 206 ILE A N 1
ATOM 1633 C CA . ILE A 1 206 ? -5.305 -0.004 2.608 1.00 98.06 206 ILE A CA 1
ATOM 1634 C C . ILE A 1 206 ? -6.787 0.312 2.748 1.00 98.06 206 ILE A C 1
ATOM 1636 O O . ILE A 1 206 ? -7.636 -0.519 2.434 1.00 98.06 206 ILE A O 1
ATOM 1640 N N . VAL A 1 207 ? -7.099 1.503 3.242 1.00 98.06 207 VAL A N 1
ATOM 1641 C CA . VAL A 1 207 ? -8.463 1.918 3.558 1.00 98.06 207 VAL A CA 1
ATOM 1642 C C . VAL A 1 207 ? -8.937 2.950 2.551 1.00 98.06 207 VAL A C 1
ATOM 1644 O O . VAL A 1 207 ? -8.290 3.975 2.331 1.00 98.06 207 VAL A O 1
ATOM 1647 N N . PHE A 1 208 ? -10.117 2.714 1.993 1.00 97.81 208 PHE A N 1
ATOM 1648 C CA . PHE A 1 208 ? -10.770 3.621 1.063 1.00 97.81 208 PHE A CA 1
ATOM 1649 C C . PHE A 1 208 ? -12.040 4.184 1.701 1.00 97.81 208 PHE A C 1
ATOM 1651 O O . PHE A 1 208 ? -12.966 3.449 2.046 1.00 97.81 208 PHE A O 1
ATOM 1658 N N . ASN A 1 209 ? -12.098 5.502 1.855 1.00 97.31 209 ASN A N 1
ATOM 1659 C CA . ASN A 1 209 ? -13.290 6.205 2.302 1.00 97.31 209 ASN A CA 1
ATOM 1660 C C . ASN A 1 209 ? -14.108 6.679 1.102 1.00 97.31 209 ASN A C 1
ATOM 1662 O O . ASN A 1 209 ? -13.589 7.439 0.293 1.00 97.31 209 ASN A O 1
ATOM 1666 N N . LYS A 1 210 ? -15.383 6.301 1.009 1.00 95.44 210 LYS A N 1
ATOM 1667 C CA . LYS A 1 210 ? -16.309 6.831 -0.010 1.00 95.44 210 LYS A CA 1
ATOM 1668 C C . LYS A 1 210 ? -17.475 7.622 0.578 1.00 95.44 210 LYS A C 1
ATOM 1670 O O . LYS A 1 210 ? -18.049 8.456 -0.113 1.00 95.44 210 LYS A O 1
ATOM 1675 N N . ASP A 1 211 ? -17.798 7.377 1.845 1.00 93.69 211 ASP A N 1
ATOM 1676 C CA . ASP A 1 211 ? -19.093 7.762 2.413 1.00 93.69 211 ASP A CA 1
ATOM 1677 C C . ASP A 1 211 ? -18.965 8.748 3.586 1.00 93.69 211 ASP A C 1
ATOM 1679 O O . ASP A 1 211 ? -19.883 9.526 3.848 1.00 93.69 211 ASP A O 1
ATOM 1683 N N . MET A 1 212 ? -17.817 8.792 4.276 1.00 94.31 212 MET A N 1
ATOM 1684 C CA . MET A 1 212 ? -17.609 9.708 5.401 1.00 94.31 212 MET A CA 1
ATOM 1685 C C . MET A 1 212 ? -17.077 11.058 4.926 1.00 94.31 212 MET A C 1
ATOM 1687 O O . MET A 1 212 ? -15.931 11.174 4.500 1.00 94.31 212 MET A O 1
ATOM 1691 N N . LYS A 1 213 ? -17.878 12.114 5.084 1.00 95.19 213 LYS A N 1
ATOM 1692 C CA . LYS A 1 213 ? -17.438 13.489 4.799 1.00 95.19 213 LYS A CA 1
ATOM 1693 C C . LYS A 1 213 ? -16.318 13.965 5.738 1.00 95.19 213 LYS A C 1
ATOM 1695 O O . LYS A 1 213 ? -15.439 14.714 5.320 1.00 95.19 213 LYS A O 1
ATOM 1700 N N . ASP A 1 214 ? -16.365 13.553 7.005 1.00 96.50 214 ASP A N 1
ATOM 1701 C CA . ASP A 1 214 ? -15.350 13.883 8.011 1.00 96.50 214 ASP A CA 1
ATOM 1702 C C . ASP A 1 214 ? -14.156 12.921 7.924 1.00 96.50 214 ASP A C 1
ATOM 1704 O O . ASP A 1 214 ? -14.075 11.914 8.632 1.00 96.50 214 ASP A O 1
ATOM 1708 N N . PHE A 1 215 ? -13.232 13.227 7.012 1.00 96.81 215 PHE A N 1
ATOM 1709 C CA . PHE A 1 215 ? -12.033 12.419 6.812 1.00 96.81 215 PHE A CA 1
ATOM 1710 C C . PHE A 1 215 ? -11.020 12.567 7.959 1.00 96.81 215 PHE A C 1
ATOM 1712 O O . PHE A 1 215 ? -10.356 11.598 8.312 1.00 96.81 215 PHE A O 1
ATOM 1719 N N . SER A 1 216 ? -10.937 13.735 8.606 1.00 97.06 216 SER A N 1
ATOM 1720 C CA . SER A 1 216 ? -10.050 13.935 9.761 1.00 97.06 216 SER A CA 1
ATOM 1721 C C . SER A 1 216 ? -10.455 13.049 10.939 1.00 97.06 216 SER A C 1
ATOM 1723 O O . SER A 1 216 ? -9.613 12.337 11.488 1.00 97.06 216 SER A O 1
ATOM 1725 N N . GLY A 1 217 ? -11.748 13.011 11.274 1.00 97.31 217 GLY A N 1
ATOM 1726 C CA . GLY A 1 217 ? -12.260 12.112 12.309 1.00 97.31 217 GLY A CA 1
ATOM 1727 C C . GLY A 1 217 ? -12.077 10.633 11.955 1.00 97.31 217 GLY A C 1
ATOM 1728 O O . GLY A 1 217 ? -11.830 9.811 12.837 1.00 97.31 217 GLY A O 1
ATOM 1729 N N . LEU A 1 218 ? -12.143 10.272 10.668 1.00 97.62 218 LEU A N 1
ATOM 1730 C CA . LEU A 1 218 ? -11.816 8.923 10.197 1.00 97.62 218 LEU A CA 1
ATOM 1731 C C . LEU A 1 218 ? -10.350 8.569 10.469 1.00 97.62 218 LEU A C 1
ATOM 1733 O O . LEU A 1 218 ? -10.088 7.497 11.014 1.00 97.62 218 LEU A O 1
ATOM 1737 N N . ILE A 1 219 ? -9.412 9.459 10.136 1.00 97.62 219 ILE A N 1
ATOM 1738 C CA . ILE A 1 219 ? -7.974 9.255 10.369 1.00 97.62 219 ILE A CA 1
ATOM 1739 C C . ILE A 1 219 ? -7.700 9.003 11.858 1.00 97.62 219 ILE A C 1
ATOM 1741 O O . ILE A 1 219 ? -7.026 8.033 12.213 1.00 97.62 219 ILE A O 1
ATOM 1745 N N . GLU A 1 220 ? -8.263 9.830 12.741 1.00 96.88 220 GLU A N 1
ATOM 1746 C CA . GLU A 1 220 ? -8.098 9.684 14.192 1.00 96.88 220 GLU A CA 1
ATOM 1747 C C . GLU A 1 220 ? -8.618 8.335 14.701 1.00 96.88 220 GLU A C 1
ATOM 1749 O O . GLU A 1 220 ? -7.922 7.630 15.441 1.00 96.88 220 GLU A O 1
ATOM 1754 N N . LYS A 1 221 ? -9.815 7.940 14.259 1.00 97.75 221 LYS A N 1
ATOM 1755 C CA . LYS A 1 221 ? -10.426 6.651 14.604 1.00 97.75 221 LYS A CA 1
ATOM 1756 C C . LYS A 1 221 ? -9.605 5.473 14.091 1.00 97.75 221 LYS A C 1
ATOM 1758 O O . LYS A 1 221 ? -9.380 4.517 14.832 1.00 97.75 221 LYS A O 1
ATOM 1763 N N . ALA A 1 222 ? -9.106 5.549 12.860 1.00 97.62 222 ALA A N 1
ATOM 1764 C CA . ALA A 1 222 ? -8.266 4.510 12.276 1.00 97.62 222 ALA A CA 1
ATOM 1765 C C . ALA A 1 222 ? -6.954 4.336 13.065 1.00 97.62 222 ALA A C 1
ATOM 1767 O O . ALA A 1 222 ? -6.569 3.219 13.419 1.00 97.62 222 ALA A O 1
ATOM 1768 N N . HIS A 1 223 ? -6.301 5.443 13.430 1.00 97.12 223 HIS A N 1
ATOM 1769 C CA . HIS A 1 223 ? -5.099 5.420 14.265 1.00 97.12 223 HIS A CA 1
ATOM 1770 C C . HIS A 1 223 ? -5.382 4.845 15.656 1.00 97.12 223 HIS A C 1
ATOM 1772 O O . HIS A 1 223 ? -4.602 4.035 16.159 1.00 97.12 223 HIS A O 1
ATOM 1778 N N . SER A 1 224 ? -6.489 5.251 16.281 1.00 96.81 224 SER A N 1
ATOM 1779 C CA . SER A 1 224 ? -6.916 4.746 17.589 1.00 96.81 224 SER A CA 1
ATOM 1780 C C . SER A 1 224 ? -7.153 3.233 17.563 1.00 96.81 224 SER A C 1
ATOM 1782 O O . SER A 1 224 ? -6.633 2.506 18.412 1.00 96.81 224 SER A O 1
ATOM 1784 N N . ALA A 1 225 ? -7.852 2.735 16.540 1.00 97.12 225 ALA A N 1
ATOM 1785 C CA . ALA A 1 225 ? -8.143 1.316 16.381 1.00 97.12 225 ALA A CA 1
ATOM 1786 C C . ALA A 1 225 ? -6.865 0.460 16.317 1.00 97.12 225 ALA A C 1
ATOM 1788 O O . ALA A 1 225 ? -6.759 -0.512 17.065 1.00 97.12 225 ALA A O 1
ATOM 1789 N N . LEU A 1 226 ? -5.859 0.856 15.528 1.00 96.94 226 LEU A N 1
ATOM 1790 C CA . LEU A 1 226 ? -4.572 0.146 15.464 1.00 96.94 226 LEU A CA 1
ATOM 1791 C C . LEU A 1 226 ? -3.783 0.217 16.778 1.00 96.94 226 LEU A C 1
ATOM 1793 O O . LEU A 1 226 ? -3.248 -0.796 17.227 1.00 96.94 226 LEU A O 1
ATOM 1797 N N . LYS A 1 227 ? -3.739 1.391 17.422 1.00 97.00 227 LYS A N 1
ATOM 1798 C CA . LYS A 1 227 ? -3.055 1.580 18.716 1.00 97.00 227 LYS A CA 1
ATOM 1799 C C . LYS A 1 227 ? -3.694 0.771 19.847 1.00 97.00 227 LYS A C 1
ATOM 1801 O O . LYS A 1 227 ? -3.011 0.441 20.811 1.00 97.00 227 LYS A O 1
ATOM 1806 N N . SER A 1 228 ? -4.987 0.463 19.738 1.00 96.75 228 SER A N 1
ATOM 1807 C CA . SER A 1 228 ? -5.730 -0.296 20.749 1.00 96.75 228 SER A CA 1
ATOM 1808 C C . SER A 1 228 ? -5.457 -1.804 20.734 1.00 96.75 228 SER A C 1
ATOM 1810 O O . SER A 1 228 ? -5.835 -2.502 21.674 1.00 96.75 228 SER A O 1
ATOM 1812 N N . HIS A 1 229 ? -4.800 -2.329 19.698 1.00 96.75 229 HIS A N 1
ATOM 1813 C CA . HIS A 1 229 ? -4.508 -3.756 19.615 1.00 96.75 229 HIS A CA 1
ATOM 1814 C C . HIS A 1 229 ? -3.437 -4.166 20.635 1.00 96.75 229 HIS A C 1
ATOM 1816 O O . HIS A 1 229 ? -2.375 -3.559 20.735 1.00 96.75 229 HIS A O 1
ATOM 1822 N N . SER A 1 230 ? -3.658 -5.293 21.310 1.00 95.00 230 SER A N 1
ATOM 1823 C CA . SER A 1 230 ? -2.733 -5.907 22.280 1.00 95.00 230 SER A CA 1
ATOM 1824 C C . SER A 1 230 ? -1.277 -6.111 21.817 1.00 95.00 230 SER A C 1
ATOM 1826 O O . SER A 1 230 ? -0.379 -6.164 22.657 1.00 95.00 230 SER A O 1
ATOM 1828 N N . LYS A 1 231 ? -1.016 -6.242 20.508 1.00 95.31 231 LYS A N 1
ATOM 1829 C CA . LYS A 1 231 ? 0.325 -6.458 19.940 1.00 95.31 231 LYS A CA 1
ATOM 1830 C C . LYS A 1 231 ? 1.006 -5.155 19.519 1.00 95.31 231 LYS A C 1
ATOM 1832 O O . LYS A 1 231 ? 2.174 -5.199 19.136 1.00 95.31 231 LYS A O 1
ATOM 1837 N N . TYR A 1 232 ? 0.317 -4.015 19.569 1.00 97.31 232 TYR A N 1
ATOM 1838 C CA . TYR A 1 232 ? 0.885 -2.719 19.209 1.00 97.31 232 TYR A CA 1
ATOM 1839 C C . TYR A 1 232 ? 2.063 -2.361 20.130 1.00 97.31 232 TYR A C 1
ATOM 1841 O O . TYR A 1 232 ? 1.986 -2.510 21.349 1.00 97.31 232 TYR A O 1
ATOM 1849 N N . LYS A 1 233 ? 3.170 -1.890 19.543 1.00 97.06 233 LYS A N 1
ATOM 1850 C CA . LYS A 1 233 ? 4.359 -1.417 20.274 1.00 97.06 233 LYS A CA 1
ATOM 1851 C C . LYS A 1 233 ? 4.523 0.092 20.166 1.00 97.06 233 LYS A C 1
ATOM 1853 O O . LYS A 1 233 ? 4.690 0.767 21.175 1.00 97.06 233 LYS A O 1
ATOM 1858 N N . ARG A 1 234 ? 4.566 0.607 18.936 1.00 97.19 234 ARG A N 1
ATOM 1859 C CA . ARG A 1 234 ? 4.816 2.025 18.642 1.00 97.19 234 ARG A CA 1
ATOM 1860 C C . ARG A 1 234 ? 4.384 2.378 17.225 1.00 97.19 234 ARG A C 1
ATOM 1862 O O . ARG A 1 234 ? 4.170 1.499 16.397 1.00 97.19 234 ARG A O 1
ATOM 1869 N N . MET A 1 235 ? 4.318 3.668 16.945 1.00 95.69 235 MET A N 1
ATOM 1870 C CA . MET A 1 235 ? 4.081 4.236 15.624 1.00 95.69 235 MET A CA 1
ATOM 1871 C C . MET A 1 235 ? 5.366 4.951 15.194 1.00 95.69 235 MET A C 1
ATOM 1873 O O . MET A 1 235 ? 6.007 5.582 16.033 1.00 95.69 235 MET A O 1
ATOM 1877 N N . GLU A 1 236 ? 5.788 4.805 13.938 1.00 93.69 236 GLU A N 1
ATOM 1878 C CA . GLU A 1 236 ? 6.938 5.560 13.417 1.00 93.69 236 GLU A CA 1
ATOM 1879 C C . GLU A 1 236 ? 6.558 7.046 13.285 1.00 93.69 236 GLU A C 1
ATOM 1881 O O . GLU A 1 236 ? 5.408 7.367 13.011 1.00 93.69 236 GLU A O 1
ATOM 1886 N N . GLU A 1 237 ? 7.480 7.982 13.497 1.00 84.25 237 GLU A N 1
ATOM 1887 C CA . GLU A 1 237 ? 7.160 9.403 13.315 1.00 84.25 237 GLU A CA 1
ATOM 1888 C C . GLU A 1 237 ? 7.195 9.765 11.830 1.00 84.25 237 GLU A C 1
ATOM 1890 O O . GLU A 1 237 ? 8.191 9.533 11.142 1.00 84.25 237 GLU A O 1
ATOM 1895 N N . THR A 1 238 ? 6.099 10.331 11.326 1.00 83.81 238 THR A N 1
ATOM 1896 C CA . THR A 1 238 ? 6.013 10.848 9.958 1.00 83.81 238 THR A CA 1
ATOM 1897 C C . THR A 1 238 ? 5.224 12.157 9.945 1.00 83.81 238 THR A C 1
ATOM 1899 O O . THR A 1 238 ? 4.434 12.430 10.848 1.00 83.81 238 THR A O 1
ATOM 1902 N N . ASN A 1 239 ? 5.421 12.960 8.898 1.00 82.00 239 ASN A N 1
ATOM 1903 C CA . ASN A 1 239 ? 4.650 14.186 8.673 1.00 82.00 239 ASN A CA 1
ATOM 1904 C C . ASN A 1 239 ? 3.307 13.927 7.955 1.00 82.00 239 ASN A C 1
ATOM 1906 O O . ASN A 1 239 ? 2.625 14.884 7.595 1.00 82.00 239 ASN A O 1
ATOM 1910 N N . ASP A 1 240 ? 2.944 12.665 7.704 1.00 88.06 240 ASP A N 1
ATOM 1911 C CA . ASP A 1 240 ? 1.748 12.268 6.961 1.00 88.06 240 ASP A CA 1
ATOM 1912 C C . ASP A 1 240 ? 0.842 11.390 7.836 1.00 88.06 240 ASP A C 1
ATOM 1914 O O . ASP A 1 240 ? 1.190 10.279 8.232 1.00 88.06 240 ASP A O 1
ATOM 1918 N N . ASN A 1 241 ? -0.353 11.889 8.144 1.00 90.94 241 ASN A N 1
ATOM 1919 C CA . ASN A 1 241 ? -1.339 11.175 8.954 1.00 90.94 241 ASN A CA 1
ATOM 1920 C C . ASN A 1 241 ? -2.197 10.186 8.143 1.00 90.94 241 ASN A C 1
ATOM 1922 O O . ASN A 1 241 ? -3.017 9.488 8.727 1.00 90.94 241 ASN A O 1
ATOM 1926 N N . THR A 1 242 ? -2.023 10.119 6.823 1.00 95.94 242 THR A N 1
ATOM 1927 C CA . THR A 1 242 ? -2.728 9.193 5.919 1.00 95.94 242 THR A CA 1
ATOM 1928 C C . THR A 1 242 ? -1.835 8.078 5.380 1.00 95.94 242 THR A C 1
ATOM 1930 O O . THR A 1 242 ? -2.339 7.115 4.808 1.00 95.94 242 THR A O 1
ATOM 1933 N N . ASN A 1 243 ? -0.521 8.173 5.594 1.00 95.88 243 ASN A N 1
ATOM 1934 C CA . ASN A 1 243 ? 0.466 7.146 5.273 1.00 95.88 243 ASN A CA 1
ATOM 1935 C C . ASN A 1 243 ? 1.381 6.925 6.477 1.00 95.88 243 ASN A C 1
ATOM 1937 O O . ASN A 1 243 ? 2.446 7.534 6.598 1.00 95.88 243 ASN A O 1
ATOM 1941 N N . GLN A 1 244 ? 0.942 6.054 7.379 1.00 95.94 244 GLN A N 1
ATOM 1942 C CA . GLN A 1 244 ? 1.550 5.908 8.691 1.00 95.94 244 GLN A CA 1
ATOM 1943 C C . GLN A 1 244 ? 1.964 4.461 8.949 1.00 95.94 244 GLN A C 1
ATOM 1945 O O . GLN A 1 244 ? 1.179 3.535 8.769 1.00 95.94 244 GLN A O 1
ATOM 1950 N N . VAL A 1 245 ? 3.194 4.247 9.417 1.00 96.69 245 VAL A N 1
ATOM 1951 C CA . VAL A 1 245 ? 3.684 2.914 9.796 1.00 96.69 245 VAL A CA 1
ATOM 1952 C C . VAL A 1 245 ? 3.513 2.686 11.295 1.00 96.69 245 VAL A C 1
ATOM 1954 O O . VAL A 1 245 ? 3.924 3.506 12.121 1.00 96.69 245 VAL A O 1
ATOM 1957 N N . PHE A 1 246 ? 2.928 1.543 11.637 1.00 97.50 246 PHE A N 1
ATOM 1958 C CA . PHE A 1 246 ? 2.735 1.036 12.989 1.00 97.50 246 PHE A CA 1
ATOM 1959 C C . PHE A 1 246 ? 3.573 -0.230 13.181 1.00 97.50 246 PHE A C 1
ATOM 1961 O O . PHE A 1 246 ? 3.699 -1.057 12.277 1.00 97.50 246 PHE A O 1
ATOM 1968 N N . ILE A 1 247 ? 4.155 -0.382 14.366 1.00 96.88 247 ILE A N 1
ATOM 1969 C CA . ILE A 1 247 ? 5.005 -1.511 14.737 1.00 96.88 247 ILE A CA 1
ATOM 1970 C C . ILE A 1 247 ? 4.265 -2.386 15.739 1.00 96.88 247 ILE A C 1
ATOM 1972 O O . ILE A 1 247 ? 3.861 -1.915 16.806 1.00 96.88 247 ILE A O 1
ATOM 1976 N N . PHE A 1 248 ? 4.151 -3.669 15.412 1.00 96.81 248 PHE A N 1
ATOM 1977 C CA . PHE A 1 248 ? 3.511 -4.694 16.230 1.00 96.81 248 PHE A CA 1
ATOM 1978 C C . PHE A 1 248 ? 4.514 -5.779 16.628 1.00 96.81 248 PHE A C 1
ATOM 1980 O O . PHE A 1 248 ? 5.522 -5.995 15.952 1.00 96.81 248 PHE A O 1
ATOM 1987 N N . LYS A 1 249 ? 4.235 -6.481 17.726 1.00 94.88 249 LYS A N 1
ATOM 1988 C CA . LYS A 1 249 ? 4.893 -7.747 18.066 1.00 94.88 249 LYS A CA 1
ATOM 1989 C C . LYS A 1 249 ? 4.470 -8.826 17.071 1.00 94.88 249 LYS A C 1
ATOM 1991 O O . LYS A 1 249 ? 3.286 -8.931 16.744 1.00 94.88 249 LYS A O 1
ATOM 1996 N N . HIS A 1 250 ? 5.413 -9.649 16.624 1.00 91.81 250 HIS A N 1
ATOM 1997 C CA . HIS A 1 250 ? 5.094 -10.772 15.754 1.00 91.81 250 HIS A CA 1
ATOM 1998 C C . HIS A 1 250 ? 4.248 -11.819 16.516 1.00 91.81 250 HIS A C 1
ATOM 2000 O O . HIS A 1 250 ? 4.556 -12.146 17.663 1.00 91.81 250 HIS A O 1
ATOM 2006 N N . PRO A 1 251 ? 3.185 -12.379 15.905 1.00 87.19 251 PRO A N 1
ATOM 2007 C CA . PRO A 1 251 ? 2.241 -13.304 16.550 1.00 87.19 251 PRO A CA 1
ATOM 2008 C C . PRO A 1 251 ? 2.884 -14.571 17.132 1.00 87.19 251 PRO A C 1
ATOM 2010 O O . PRO A 1 251 ? 2.360 -15.137 18.084 1.00 87.19 251 PRO A O 1
ATOM 2013 N N . GLN A 1 252 ? 3.982 -15.032 16.531 1.00 86.81 252 GLN A N 1
ATOM 2014 C CA . GLN A 1 252 ? 4.699 -16.248 16.931 1.00 86.81 252 GLN A CA 1
ATOM 2015 C C . GLN A 1 252 ? 6.011 -15.942 17.673 1.00 86.81 252 GLN A C 1
ATOM 2017 O O . GLN A 1 252 ? 6.631 -16.865 18.185 1.00 86.81 252 GLN A O 1
ATOM 2022 N N . ASP A 1 253 ? 6.440 -14.672 17.714 1.00 87.81 253 ASP A N 1
ATOM 2023 C CA . ASP A 1 253 ? 7.718 -14.248 18.301 1.00 87.81 253 ASP A CA 1
ATOM 2024 C C . ASP A 1 253 ? 7.621 -12.838 18.876 1.00 87.81 253 ASP A C 1
ATOM 2026 O O . ASP A 1 253 ? 7.723 -11.846 18.157 1.00 87.81 253 ASP A O 1
ATOM 2030 N N . GLU A 1 254 ? 7.476 -12.712 20.188 1.00 85.69 254 GLU A N 1
ATOM 2031 C CA . GLU A 1 254 ? 7.396 -11.380 20.788 1.00 85.69 254 GLU A CA 1
ATOM 2032 C C . GLU A 1 254 ? 8.689 -10.557 20.660 1.00 85.69 254 GLU A C 1
ATOM 2034 O O . GLU A 1 254 ? 8.640 -9.328 20.784 1.00 85.69 254 GLU A O 1
ATOM 2039 N N . SER A 1 255 ? 9.832 -11.204 20.398 1.00 89.00 255 SER A N 1
ATOM 2040 C CA . SER A 1 255 ? 11.108 -10.520 20.165 1.00 89.00 255 SER A CA 1
ATOM 2041 C C . SER A 1 255 ? 11.200 -9.914 18.763 1.00 89.00 255 SER A C 1
ATOM 2043 O O . SER A 1 255 ? 11.975 -8.981 18.541 1.00 89.00 255 SER A O 1
ATOM 2045 N N . LYS A 1 256 ? 10.366 -10.388 17.830 1.00 91.75 256 LYS A N 1
ATOM 2046 C CA . LYS A 1 256 ? 10.337 -9.934 16.443 1.00 91.75 256 LYS A CA 1
ATOM 2047 C C . LYS A 1 256 ? 9.260 -8.877 16.230 1.00 91.75 256 LYS A C 1
ATOM 2049 O O . LYS A 1 256 ? 8.207 -8.864 16.869 1.00 91.75 256 LYS A O 1
ATOM 2054 N N . GLU A 1 257 ? 9.534 -7.972 15.299 1.00 94.06 257 GLU A N 1
ATOM 2055 C CA . GLU A 1 257 ? 8.634 -6.878 14.956 1.00 94.06 257 GLU A CA 1
ATOM 2056 C C . GLU A 1 257 ? 8.023 -7.072 13.572 1.00 94.06 257 GLU A C 1
ATOM 2058 O O . GLU A 1 257 ? 8.667 -7.570 12.646 1.00 94.06 257 GLU A O 1
ATOM 2063 N N . VAL A 1 258 ? 6.774 -6.636 13.446 1.00 94.31 258 VAL A N 1
ATOM 2064 C CA . VAL A 1 258 ? 6.022 -6.575 12.197 1.00 94.31 258 VAL A CA 1
ATOM 2065 C C . VAL A 1 258 ? 5.682 -5.117 11.925 1.00 94.31 258 VAL A C 1
ATOM 2067 O O . VAL A 1 258 ? 5.148 -4.424 12.795 1.00 94.31 258 VAL A O 1
ATOM 2070 N N . LYS A 1 259 ? 5.997 -4.649 10.719 1.00 95.75 259 LYS A N 1
ATOM 2071 C CA . LYS A 1 259 ? 5.597 -3.335 10.221 1.00 95.75 259 LYS A CA 1
ATOM 2072 C C . LYS A 1 259 ? 4.243 -3.445 9.541 1.00 95.75 259 LYS A C 1
ATOM 2074 O O . LYS A 1 259 ? 4.061 -4.310 8.690 1.00 95.75 259 LYS A O 1
ATOM 2079 N N . VAL A 1 260 ? 3.333 -2.545 9.888 1.00 97.38 260 VAL A N 1
ATOM 2080 C CA . VAL A 1 260 ? 2.017 -2.418 9.260 1.00 97.38 260 VAL A CA 1
ATOM 2081 C C . VAL A 1 260 ? 1.849 -0.978 8.797 1.00 97.38 260 VAL A C 1
ATOM 2083 O O . VAL A 1 260 ? 1.751 -0.071 9.623 1.00 97.38 260 VAL A O 1
ATOM 2086 N N . ALA A 1 261 ? 1.852 -0.746 7.487 1.00 97.50 261 ALA A N 1
ATOM 2087 C CA . ALA A 1 261 ? 1.494 0.550 6.924 1.00 97.50 261 ALA A CA 1
ATOM 2088 C C . ALA A 1 261 ? -0.029 0.700 6.906 1.00 97.50 261 ALA A C 1
ATOM 2090 O O . ALA A 1 261 ? -0.732 -0.156 6.381 1.00 97.50 261 ALA A O 1
ATOM 2091 N N . LEU A 1 262 ? -0.539 1.796 7.449 1.00 97.94 262 LEU A N 1
ATOM 2092 C CA . LEU A 1 262 ? -1.907 2.238 7.247 1.00 97.94 262 LEU A CA 1
ATOM 2093 C C . LEU A 1 262 ? -1.907 3.285 6.135 1.00 97.94 262 LEU A C 1
ATOM 2095 O O . LEU A 1 262 ? -1.299 4.345 6.291 1.00 97.94 262 LEU A O 1
ATOM 2099 N N . LEU A 1 263 ? -2.583 2.974 5.032 1.00 98.12 263 LEU A N 1
ATOM 2100 C CA . LEU A 1 263 ? -2.750 3.866 3.888 1.00 98.12 263 LEU A CA 1
ATOM 2101 C C . LEU A 1 263 ? -4.226 4.254 3.793 1.00 98.12 263 LEU A C 1
ATOM 2103 O O . LEU A 1 263 ? -5.068 3.390 3.562 1.00 98.12 263 LEU A O 1
ATOM 2107 N N . LEU A 1 264 ? -4.540 5.528 4.002 1.00 98.25 264 LEU A N 1
ATOM 2108 C CA . LEU A 1 264 ? -5.903 6.057 4.014 1.00 98.25 264 LEU A CA 1
ATOM 2109 C C . LEU A 1 264 ? -6.131 6.919 2.774 1.00 98.25 264 LEU A C 1
ATOM 2111 O O . LEU A 1 264 ? -5.373 7.857 2.535 1.00 98.25 264 LEU A O 1
ATOM 2115 N N . PHE A 1 265 ? -7.200 6.642 2.032 1.00 98.25 265 PHE A N 1
ATOM 2116 C CA . PHE A 1 265 ? -7.576 7.418 0.852 1.00 98.25 265 PHE A CA 1
ATOM 2117 C C . PHE A 1 265 ? -8.999 7.955 0.950 1.00 98.25 265 PHE A C 1
ATOM 2119 O O . PHE A 1 265 ? -9.907 7.256 1.410 1.00 98.25 265 PHE A O 1
ATOM 2126 N N . ASN A 1 266 ? -9.208 9.179 0.473 1.00 97.44 266 ASN A N 1
ATOM 2127 C CA . ASN A 1 266 ? -10.490 9.865 0.487 1.00 97.44 266 ASN A CA 1
ATOM 2128 C C . ASN A 1 266 ? -11.109 9.982 -0.914 1.00 97.44 266 ASN A C 1
ATOM 2130 O O . ASN A 1 266 ? -10.797 10.887 -1.685 1.00 97.44 266 ASN A O 1
ATOM 2134 N N . TYR A 1 267 ? -12.060 9.100 -1.201 1.00 96.44 267 TYR A N 1
ATOM 2135 C CA . TYR A 1 267 ? -12.899 9.086 -2.400 1.00 96.44 267 TYR A CA 1
ATOM 2136 C C . TYR A 1 267 ? -14.325 9.582 -2.141 1.00 96.44 267 TYR A C 1
ATOM 2138 O O . TYR A 1 267 ? -15.225 9.312 -2.937 1.00 96.44 267 TYR A O 1
ATOM 2146 N N . TYR A 1 268 ? -14.556 10.301 -1.040 1.00 95.19 268 TYR A N 1
ATOM 2147 C CA . TYR A 1 268 ? -15.847 10.929 -0.798 1.00 95.19 268 TYR A CA 1
ATOM 2148 C C . TYR A 1 268 ? -16.167 11.934 -1.914 1.00 95.19 268 TYR A C 1
ATOM 2150 O O . TYR A 1 268 ? -15.420 12.884 -2.157 1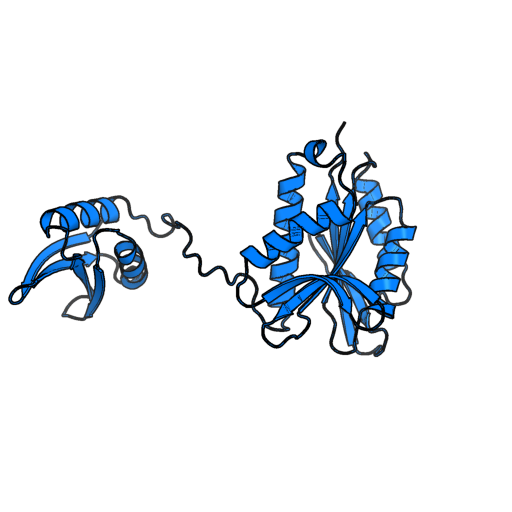.00 95.19 268 TYR A O 1
ATOM 2158 N N . ALA A 1 269 ? -17.290 11.722 -2.597 1.00 90.06 269 ALA A N 1
ATOM 2159 C CA . ALA A 1 269 ? -17.774 12.576 -3.673 1.00 90.06 269 ALA A CA 1
ATOM 2160 C C . ALA A 1 269 ? -19.190 13.057 -3.347 1.00 90.06 269 ALA A C 1
ATOM 2162 O O . ALA A 1 269 ? -20.081 12.233 -3.141 1.00 90.06 269 ALA A O 1
ATOM 2163 N N . ASN A 1 270 ? -19.381 14.383 -3.339 1.00 72.69 270 ASN A N 1
ATOM 2164 C CA . ASN A 1 270 ? -20.701 15.005 -3.178 1.00 72.69 270 ASN A CA 1
ATOM 2165 C C . ASN A 1 270 ? -21.699 14.569 -4.270 1.00 72.69 270 ASN A C 1
ATOM 2167 O O . ASN A 1 270 ? -21.288 14.029 -5.334 1.00 72.69 270 ASN A O 1
#